Protein AF-A0A812PRX1-F1 (afdb_monomer_lite)

Radius of gyration: 25.67 Å; chains: 1; bounding box: 88×49×65 Å

Structure (mmCIF, N/CA/C/O backbone):
data_AF-A0A812PRX1-F1
#
_entry.id   AF-A0A812PRX1-F1
#
loop_
_atom_site.group_PDB
_atom_site.id
_atom_site.type_symbol
_atom_site.label_atom_id
_atom_site.label_alt_id
_atom_site.label_comp_id
_atom_site.label_asym_id
_atom_site.label_entity_id
_atom_site.label_seq_id
_atom_site.pdbx_PDB_ins_code
_atom_site.Cartn_x
_atom_site.Cartn_y
_atom_site.Cartn_z
_atom_site.occupancy
_atom_site.B_iso_or_equiv
_atom_site.auth_seq_id
_atom_site.auth_comp_id
_atom_site.auth_asym_id
_atom_site.auth_atom_id
_atom_site.pdbx_PDB_model_num
ATOM 1 N N . MET A 1 1 ? -64.987 -20.338 40.067 1.00 48.09 1 MET A N 1
ATOM 2 C CA . MET A 1 1 ? -63.918 -19.986 41.033 1.00 48.09 1 MET A CA 1
ATOM 3 C C . MET A 1 1 ? -62.868 -19.180 40.265 1.00 48.09 1 MET A C 1
ATOM 5 O O . MET A 1 1 ? -62.146 -19.770 39.489 1.00 48.09 1 MET A O 1
ATOM 9 N N . GLY A 1 2 ? -62.799 -17.851 40.256 1.00 55.81 2 GLY A N 1
ATOM 10 C CA . GLY A 1 2 ? -63.212 -16.866 41.248 1.00 55.81 2 GLY A CA 1
ATOM 11 C C . GLY A 1 2 ? -62.003 -16.377 42.050 1.00 55.81 2 GLY A C 1
ATOM 12 O O . GLY A 1 2 ? -61.935 -16.683 43.232 1.00 55.81 2 GLY A O 1
ATOM 13 N N . ARG A 1 3 ? -61.055 -15.658 41.425 1.00 49.69 3 ARG A N 1
ATOM 14 C CA . ARG A 1 3 ? -60.103 -14.783 42.134 1.00 49.69 3 ARG A CA 1
ATOM 15 C C . ARG A 1 3 ? -59.875 -13.501 41.338 1.00 49.69 3 ARG A C 1
ATOM 17 O O . ARG A 1 3 ? -59.248 -13.496 40.286 1.00 49.69 3 ARG A O 1
ATOM 24 N N . SER A 1 4 ? -60.480 -12.450 41.869 1.00 57.03 4 SER A N 1
ATOM 25 C CA . SER A 1 4 ? -60.364 -11.051 41.493 1.00 57.03 4 SER A CA 1
ATOM 26 C C . SER A 1 4 ? -59.517 -10.403 42.577 1.00 57.03 4 SER A C 1
ATOM 28 O O . SER A 1 4 ? -59.943 -10.422 43.727 1.00 57.03 4 SER A O 1
ATOM 30 N N . ASP A 1 5 ? -58.370 -9.822 42.227 1.00 54.09 5 ASP A N 1
ATOM 31 C CA . ASP A 1 5 ? -57.606 -8.974 43.141 1.00 54.09 5 ASP A CA 1
ATOM 32 C C . ASP A 1 5 ? -57.096 -7.711 42.444 1.00 54.09 5 ASP A C 1
ATOM 34 O O . ASP A 1 5 ? -56.816 -7.672 41.247 1.00 54.09 5 ASP A O 1
ATOM 38 N N . LYS A 1 6 ? -57.122 -6.647 43.241 1.00 58.84 6 LYS A N 1
ATOM 39 C CA . LYS A 1 6 ? -57.363 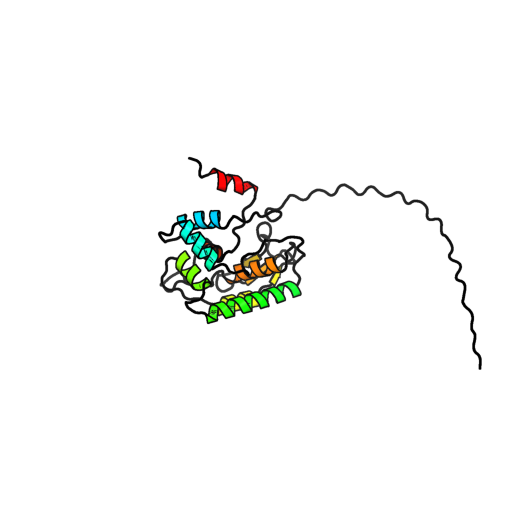-5.247 42.884 1.00 58.84 6 LYS A CA 1
ATOM 40 C C . LYS A 1 6 ? -56.135 -4.516 42.314 1.00 58.84 6 LYS A C 1
ATOM 42 O O . LYS A 1 6 ? -55.006 -4.833 42.679 1.00 58.84 6 LYS A O 1
ATOM 47 N N . PRO A 1 7 ? -56.343 -3.438 41.532 1.00 57.50 7 PRO A N 1
ATOM 48 C CA . PRO A 1 7 ? -55.268 -2.556 41.099 1.00 57.50 7 PRO A CA 1
ATOM 49 C C . PRO A 1 7 ? -54.890 -1.544 42.194 1.00 57.50 7 PRO A C 1
ATOM 51 O O . PRO A 1 7 ? -55.708 -0.744 42.656 1.00 57.50 7 PRO A O 1
ATOM 54 N N . THR A 1 8 ? -53.617 -1.550 42.584 1.00 62.06 8 THR A N 1
ATOM 55 C CA . THR A 1 8 ? -53.025 -0.621 43.554 1.00 62.06 8 THR A CA 1
ATOM 56 C C . THR A 1 8 ? -52.733 0.727 42.884 1.00 62.06 8 THR A C 1
ATOM 58 O O . THR A 1 8 ? -51.809 0.853 42.081 1.00 62.06 8 THR A O 1
ATOM 61 N N . LYS A 1 9 ? -53.512 1.765 43.218 1.00 56.56 9 LYS A N 1
ATOM 62 C CA . LYS A 1 9 ? -53.241 3.158 42.823 1.00 56.56 9 LYS A CA 1
ATOM 63 C C . LYS A 1 9 ? -51.985 3.669 43.542 1.00 56.56 9 LYS A C 1
ATOM 65 O O . LYS A 1 9 ? -52.026 3.950 44.736 1.00 56.56 9 LYS A O 1
ATOM 70 N N . ARG A 1 10 ? -50.880 3.824 42.807 1.00 57.56 10 ARG A N 1
ATOM 71 C CA . ARG A 1 10 ? -49.700 4.586 43.247 1.00 57.56 10 ARG A CA 1
ATOM 72 C C . ARG A 1 10 ? -49.935 6.077 43.003 1.00 57.56 10 ARG A C 1
ATOM 74 O O . ARG A 1 10 ? -50.028 6.521 41.863 1.00 57.56 10 ARG A O 1
ATOM 81 N N . THR A 1 11 ? -50.023 6.840 44.083 1.00 53.62 11 THR A N 1
ATOM 82 C CA . THR A 1 11 ? -49.993 8.304 44.099 1.00 53.62 11 THR A CA 1
ATOM 83 C C . THR A 1 11 ? -48.591 8.794 43.738 1.00 53.62 11 THR A C 1
ATOM 85 O O . THR A 1 11 ? -47.616 8.519 44.434 1.00 53.62 11 THR A O 1
ATOM 88 N N . VAL A 1 12 ? -48.483 9.512 42.619 1.00 54.34 12 VAL A N 1
ATOM 89 C CA . VAL A 1 12 ? -47.241 10.140 42.156 1.00 54.34 12 VAL A CA 1
ATOM 90 C C . VAL A 1 12 ? -47.143 11.516 42.815 1.00 54.34 12 VAL A C 1
ATOM 92 O O . VAL A 1 12 ? -47.874 12.438 42.460 1.00 54.34 12 VAL A O 1
ATOM 95 N N . GLY A 1 13 ? -46.279 11.644 43.822 1.00 48.41 13 GLY A N 1
ATOM 96 C CA . GLY A 1 13 ? -45.970 12.920 44.463 1.00 48.41 13 GLY A CA 1
ATOM 97 C C . GLY A 1 13 ? -45.154 13.813 43.528 1.00 48.41 13 GLY A C 1
ATOM 98 O O . GLY A 1 13 ? -44.016 13.492 43.189 1.00 48.41 13 GLY A O 1
ATOM 99 N N . ALA A 1 14 ? -45.731 14.939 43.110 1.00 52.81 14 ALA A N 1
ATOM 100 C CA . ALA A 1 14 ? -45.053 15.963 42.325 1.00 52.81 14 ALA A CA 1
ATOM 101 C C . ALA A 1 14 ? -44.089 16.769 43.214 1.00 52.81 14 ALA A C 1
ATOM 103 O O . ALA A 1 14 ? -44.467 17.759 43.842 1.00 52.81 14 ALA A O 1
ATOM 104 N N . ALA A 1 15 ? -42.826 16.347 43.272 1.00 53.31 15 ALA A N 1
ATOM 105 C CA . ALA A 1 15 ? -41.758 17.129 43.883 1.00 53.31 15 ALA A CA 1
ATOM 106 C C . ALA A 1 15 ? -41.398 18.318 42.972 1.00 53.31 15 ALA A C 1
ATOM 108 O O . ALA A 1 15 ? -40.772 18.154 41.924 1.00 53.31 15 ALA A O 1
ATOM 109 N N . LYS A 1 16 ? -41.792 19.534 43.374 1.00 51.12 16 LYS A N 1
ATOM 110 C CA . LYS A 1 16 ? -41.347 20.800 42.767 1.00 51.12 16 LYS A CA 1
ATOM 111 C C . LYS A 1 16 ? -39.848 20.998 43.033 1.00 51.12 16 LYS A C 1
ATOM 113 O O . LYS A 1 16 ? -39.452 21.582 44.040 1.00 51.12 16 LYS A O 1
ATOM 118 N N . GLY A 1 17 ? -39.012 20.481 42.134 1.00 53.41 17 GLY A N 1
ATOM 119 C CA . GLY A 1 17 ? -37.568 20.706 42.133 1.00 53.41 17 GLY A CA 1
ATOM 120 C C . GLY A 1 17 ? -37.234 22.167 41.826 1.00 53.41 17 GLY A C 1
ATOM 121 O O . GLY A 1 17 ? -37.697 22.725 40.833 1.00 53.41 17 GLY A O 1
ATOM 122 N N . LYS A 1 18 ?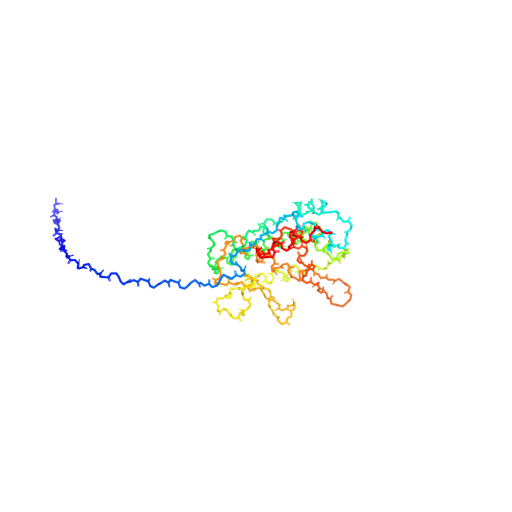 -36.432 22.795 42.693 1.00 61.75 18 LYS A N 1
ATOM 123 C CA . LYS A 1 18 ? -35.916 24.159 42.510 1.00 61.75 18 LYS A CA 1
ATOM 124 C C . LYS A 1 18 ? -35.114 24.256 41.196 1.00 61.75 18 LYS A C 1
ATOM 126 O O . LYS A 1 18 ? -34.343 23.339 40.909 1.00 61.75 18 LYS A O 1
ATOM 131 N N . PRO A 1 19 ? -35.224 25.355 40.424 1.00 60.28 19 PRO A N 1
ATOM 132 C CA . PRO A 1 19 ? -34.429 25.558 39.217 1.00 60.28 19 PRO A CA 1
ATOM 133 C C . PRO A 1 19 ? -32.948 25.681 39.594 1.00 60.28 19 PRO A C 1
ATOM 135 O O . PRO A 1 19 ? -32.495 26.694 40.128 1.00 60.28 19 PRO A O 1
ATOM 138 N N . GLY A 1 20 ? -32.190 24.610 39.360 1.00 64.06 20 GLY A N 1
ATOM 139 C CA . GLY A 1 20 ? -30.748 24.597 39.559 1.00 64.06 20 GLY A CA 1
ATOM 140 C C . GLY A 1 20 ? -30.083 25.599 38.619 1.00 64.06 20 GLY A C 1
ATOM 141 O O . GLY A 1 20 ? -30.216 25.488 37.399 1.00 64.06 20 GLY A O 1
ATOM 142 N N . LYS A 1 21 ? -29.360 26.572 39.187 1.00 65.62 21 LYS A N 1
ATOM 143 C CA . LYS A 1 21 ? -28.475 27.484 38.450 1.00 65.62 21 LYS A CA 1
ATOM 144 C C . LYS A 1 21 ? -27.520 26.646 37.592 1.00 65.62 21 LYS A C 1
ATOM 146 O O . LYS A 1 21 ? -26.608 26.010 38.123 1.00 65.62 21 LYS A O 1
ATOM 151 N N . ARG A 1 22 ? -27.743 26.616 36.273 1.00 67.44 22 ARG A N 1
ATOM 152 C CA . ARG A 1 22 ? -26.829 25.986 35.313 1.00 67.44 22 ARG A CA 1
ATOM 153 C C . ARG A 1 22 ? -25.495 26.726 35.399 1.00 67.44 22 ARG A C 1
ATOM 155 O O . ARG A 1 22 ? -25.408 27.883 35.001 1.00 67.44 22 ARG A O 1
ATOM 162 N N . LYS A 1 23 ? -24.475 26.079 35.972 1.00 69.50 23 LYS A N 1
ATOM 163 C CA . LYS A 1 23 ? -23.097 26.581 35.932 1.00 69.50 23 LYS A CA 1
ATOM 164 C C . LYS A 1 23 ? -22.694 26.721 34.464 1.00 69.50 23 LYS A C 1
ATOM 166 O O . LYS A 1 23 ? -22.876 25.777 33.696 1.00 69.50 23 LYS A O 1
ATOM 171 N N . ALA A 1 24 ? -22.193 27.896 34.092 1.00 72.88 24 ALA A N 1
ATOM 172 C CA . ALA A 1 24 ? -21.664 28.152 32.761 1.00 72.88 24 ALA A CA 1
ATOM 173 C C . ALA A 1 24 ? -20.588 27.104 32.444 1.00 72.88 24 ALA A C 1
ATOM 175 O O . ALA A 1 24 ? -19.631 26.943 33.204 1.00 72.88 24 ALA A O 1
ATOM 176 N N . VAL A 1 25 ? -20.786 26.348 31.362 1.00 75.75 25 VAL A N 1
ATOM 177 C CA . VAL A 1 25 ? -19.774 25.415 30.865 1.00 75.75 25 VAL A CA 1
ATOM 178 C C . VAL A 1 25 ? -18.635 26.279 30.323 1.00 75.75 25 VAL A C 1
ATOM 180 O O . VAL A 1 25 ? -18.894 27.097 29.438 1.00 75.75 25 VAL A O 1
ATOM 183 N N . PRO A 1 26 ? -17.407 26.161 30.855 1.00 69.31 26 PRO A N 1
ATOM 184 C CA . PRO A 1 26 ? -16.287 26.937 30.350 1.00 69.31 26 PRO A CA 1
ATOM 185 C C . PRO A 1 26 ? -16.078 26.635 28.858 1.00 69.31 26 PRO A C 1
ATOM 187 O O . PRO A 1 26 ? -16.281 25.488 28.437 1.00 69.31 26 PRO A O 1
ATOM 190 N N . PRO A 1 27 ? -15.688 27.638 28.051 1.00 71.12 27 PRO A N 1
ATOM 191 C CA . PRO A 1 27 ? -15.424 27.439 26.633 1.00 71.12 27 PRO A CA 1
ATOM 192 C C . PRO A 1 27 ? -14.381 26.330 26.466 1.00 71.12 27 PRO A C 1
ATOM 194 O O . PRO A 1 27 ? -13.320 26.351 27.097 1.00 71.12 27 PRO A O 1
ATOM 197 N N . LYS A 1 28 ? -14.705 25.318 25.652 1.00 69.75 28 LYS A N 1
ATOM 198 C CA . LYS A 1 28 ? -13.750 24.265 25.292 1.00 69.75 28 LYS A CA 1
ATOM 199 C C . LYS A 1 28 ? -12.570 24.940 24.600 1.00 69.75 28 LYS A C 1
ATOM 201 O O . LYS A 1 28 ? -12.755 25.510 23.533 1.00 69.75 28 LYS A O 1
ATOM 206 N N . LYS A 1 29 ? -11.376 24.858 25.196 1.00 70.94 29 LYS A N 1
ATOM 207 C CA . LYS A 1 29 ? -10.131 25.204 24.502 1.00 70.94 29 LYS A CA 1
ATOM 208 C C . LYS A 1 29 ? -10.075 24.395 23.207 1.00 70.94 29 LYS A C 1
ATOM 210 O O . LYS A 1 29 ? -10.114 23.163 23.261 1.00 70.94 29 LYS A O 1
ATOM 215 N N . GLU A 1 30 ? -10.040 25.084 22.073 1.00 69.75 30 GLU A N 1
ATOM 216 C CA . GLU A 1 30 ? -9.835 24.449 20.777 1.00 69.75 30 GLU A CA 1
ATOM 217 C C . GLU A 1 30 ? -8.452 23.799 20.779 1.00 69.75 30 GLU A C 1
ATOM 219 O O . GLU A 1 30 ? -7.449 24.409 21.152 1.00 69.75 30 GLU A O 1
ATOM 224 N N . ARG A 1 31 ? -8.418 22.506 20.456 1.00 72.88 31 ARG A N 1
ATOM 225 C CA . ARG A 1 31 ? -7.164 21.780 20.292 1.00 72.88 31 ARG A CA 1
ATOM 226 C C . ARG A 1 31 ? -6.530 22.249 18.975 1.00 72.88 31 ARG A C 1
ATOM 228 O O . ARG A 1 31 ? -7.280 22.410 18.013 1.00 72.88 31 ARG A O 1
ATOM 235 N N . PRO A 1 32 ? -5.199 22.424 18.904 1.00 70.62 32 PRO A N 1
ATOM 236 C CA . PRO A 1 32 ? -4.518 22.636 17.631 1.00 70.62 32 PRO A CA 1
ATOM 237 C C . PRO A 1 32 ? -4.933 21.555 16.626 1.00 70.62 32 PRO A C 1
ATOM 239 O O . PRO A 1 32 ? -4.990 20.379 17.003 1.00 70.62 32 PRO A O 1
ATOM 242 N N . LYS A 1 33 ? -5.258 21.958 15.392 1.00 67.06 33 LYS A N 1
ATOM 243 C CA . LYS A 1 33 ? -5.551 21.022 14.301 1.00 67.06 33 LYS A CA 1
ATOM 244 C C . LYS A 1 33 ? -4.300 20.184 14.042 1.00 67.06 33 LYS A C 1
ATOM 246 O O . LYS A 1 33 ? -3.218 20.737 13.865 1.00 67.06 33 LYS A O 1
ATOM 251 N N . GLU A 1 34 ? -4.433 18.865 14.080 1.00 68.94 34 GLU A N 1
ATOM 252 C CA . GLU A 1 34 ? -3.361 17.954 13.685 1.00 68.94 34 GLU A CA 1
ATOM 253 C C . GLU A 1 34 ? -3.331 17.814 12.163 1.00 68.94 34 GLU A C 1
ATOM 255 O O . GLU A 1 34 ? -4.360 17.896 11.496 1.00 68.94 34 GLU A O 1
ATOM 260 N N . ALA A 1 35 ? -2.154 17.506 11.623 1.00 62.75 35 ALA A N 1
ATOM 261 C CA . ALA A 1 35 ? -1.935 17.281 10.198 1.00 62.75 35 ALA A CA 1
ATOM 262 C C . ALA A 1 35 ? -2.903 16.218 9.613 1.00 62.75 35 ALA A C 1
ATOM 264 O O . ALA A 1 35 ? -3.358 16.306 8.475 1.00 62.75 35 ALA A O 1
ATOM 265 N N . THR A 1 36 ? -3.300 15.236 10.427 1.00 67.12 36 THR A N 1
ATOM 266 C CA . THR A 1 36 ? -4.247 14.175 10.050 1.00 67.12 36 THR A CA 1
ATOM 267 C C . THR A 1 36 ? -5.729 14.556 10.125 1.00 67.12 36 THR A C 1
ATOM 269 O O . THR A 1 36 ? -6.575 13.693 9.875 1.00 67.12 36 THR A O 1
ATOM 272 N N . ASP A 1 37 ? -6.071 15.777 10.543 1.00 68.25 37 ASP A N 1
ATOM 273 C CA . ASP A 1 37 ? -7.470 16.166 10.749 1.00 68.25 37 ASP A CA 1
ATOM 274 C C . ASP A 1 37 ? -8.205 16.440 9.427 1.00 68.25 37 ASP A C 1
ATOM 276 O O . ASP A 1 37 ? -9.414 16.203 9.368 1.00 68.25 37 ASP A O 1
ATOM 280 N N . ASP A 1 38 ? -7.490 16.847 8.367 1.00 71.69 38 ASP A N 1
ATOM 281 C CA . ASP A 1 38 ? -8.068 17.046 7.027 1.00 71.69 38 ASP A CA 1
ATOM 282 C C . ASP A 1 38 ? -7.099 16.687 5.878 1.00 71.69 38 ASP A C 1
ATOM 284 O O . ASP A 1 38 ? -6.612 17.553 5.149 1.00 71.69 38 ASP A O 1
ATOM 288 N N . PRO A 1 39 ? -6.738 15.400 5.722 1.00 78.56 39 PRO A N 1
ATOM 289 C CA . PRO A 1 39 ? -5.904 14.973 4.607 1.00 78.56 39 PRO A CA 1
ATOM 290 C C . PRO A 1 39 ? -6.684 15.075 3.288 1.00 78.56 39 PRO A C 1
ATOM 292 O O . PRO A 1 39 ? -7.793 14.540 3.156 1.00 78.56 39 PRO A O 1
ATOM 295 N N . VAL A 1 40 ? -6.072 15.704 2.285 1.00 80.94 40 VAL A N 1
ATOM 296 C CA . VAL A 1 40 ? -6.626 15.801 0.932 1.00 80.94 40 VAL A CA 1
ATOM 297 C C . VAL A 1 40 ? -5.968 14.738 0.063 1.00 80.94 40 VAL A C 1
ATOM 299 O O . VAL A 1 40 ? -4.749 14.697 -0.081 1.00 80.94 40 VAL A O 1
A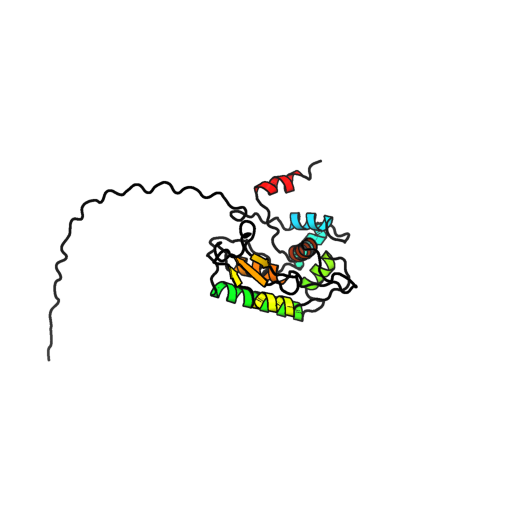TOM 302 N N . ALA A 1 41 ? -6.780 13.850 -0.509 1.00 84.50 41 ALA A N 1
ATOM 303 C CA . ALA A 1 41 ? -6.291 12.884 -1.483 1.00 84.50 41 ALA A CA 1
ATOM 304 C C . ALA A 1 41 ? -6.061 13.585 -2.826 1.00 84.50 41 ALA A C 1
ATOM 306 O O . ALA A 1 41 ? -6.965 14.255 -3.338 1.00 84.50 41 ALA A O 1
ATOM 307 N N . LEU A 1 42 ? -4.876 13.403 -3.406 1.00 87.94 42 LEU A N 1
ATOM 308 C CA . LEU A 1 42 ? -4.593 13.870 -4.759 1.00 87.94 42 LEU A CA 1
ATOM 309 C C . LEU A 1 42 ? -5.491 13.162 -5.782 1.00 87.94 42 LEU A C 1
ATOM 311 O O . LEU A 1 42 ? -5.925 12.023 -5.591 1.00 87.94 42 LEU A O 1
ATOM 315 N N . SER A 1 43 ? -5.775 13.848 -6.890 1.00 92.62 43 SER A N 1
ATOM 316 C CA . SER A 1 43 ? -6.495 13.235 -8.004 1.00 92.62 43 SER A CA 1
ATOM 317 C C . SER A 1 43 ? -5.618 12.184 -8.693 1.00 92.62 43 SER A C 1
ATOM 319 O O . SER A 1 43 ? -4.407 12.371 -8.806 1.00 92.62 43 SER A O 1
ATOM 321 N N . ASP A 1 44 ? -6.232 11.125 -9.233 1.00 94.44 44 ASP A N 1
ATOM 322 C CA . ASP A 1 44 ? -5.510 10.090 -9.992 1.00 94.44 44 ASP A CA 1
ATOM 323 C C . ASP A 1 44 ? -4.701 10.691 -11.165 1.00 94.44 44 ASP A C 1
ATOM 325 O O . ASP A 1 44 ? -3.675 10.142 -11.547 1.00 94.44 44 ASP A O 1
ATOM 329 N N . ARG A 1 45 ? -5.133 11.836 -11.724 1.00 95.81 45 ARG A N 1
ATOM 330 C CA . ARG A 1 45 ? -4.400 12.550 -12.783 1.00 95.81 45 ARG A CA 1
ATOM 331 C C . ARG A 1 45 ? -3.123 13.208 -12.267 1.00 95.81 45 ARG A C 1
ATOM 333 O O . ARG A 1 45 ? -2.079 13.021 -12.873 1.00 95.81 45 ARG A O 1
ATOM 340 N N . HIS A 1 46 ? -3.194 13.918 -11.140 1.00 94.50 46 HIS A N 1
ATOM 341 C CA . HIS A 1 46 ? -2.004 14.526 -10.533 1.00 94.50 46 HIS A CA 1
ATOM 342 C C . HIS A 1 46 ? -0.996 13.459 -10.096 1.00 94.50 46 HIS A C 1
ATOM 344 O O . HIS A 1 46 ? 0.203 13.627 -10.290 1.00 94.50 46 HIS A O 1
ATOM 350 N N . VAL A 1 47 ? -1.484 12.337 -9.556 1.00 95.25 47 VAL A N 1
ATOM 351 C CA . VAL A 1 47 ? -0.626 11.194 -9.219 1.00 95.25 47 VAL A CA 1
ATOM 352 C C . VAL A 1 47 ? 0.019 10.618 -10.482 1.00 95.25 47 VAL A C 1
ATOM 354 O O . VAL A 1 47 ? 1.218 10.369 -10.482 1.00 95.25 47 VAL A O 1
ATOM 357 N N . ALA A 1 48 ? -0.733 10.458 -11.575 1.00 96.69 48 ALA A N 1
ATOM 358 C CA . ALA A 1 48 ? -0.187 9.957 -12.833 1.00 96.69 48 ALA A CA 1
ATOM 359 C C . ALA A 1 48 ? 0.882 10.879 -13.447 1.00 96.69 48 ALA A C 1
ATOM 361 O O . ALA A 1 48 ? 1.859 10.379 -13.996 1.00 96.69 48 ALA A O 1
ATOM 362 N N . GLU A 1 49 ? 0.722 12.201 -13.339 1.00 95.88 49 GLU A N 1
ATOM 363 C CA . GLU A 1 49 ? 1.745 13.171 -13.751 1.00 95.88 49 GLU A CA 1
ATOM 364 C C . GLU A 1 49 ? 3.032 13.016 -12.938 1.00 95.88 49 GLU A C 1
ATOM 366 O O . GLU A 1 49 ? 4.096 12.839 -13.520 1.00 95.88 49 GLU A O 1
ATOM 371 N N . ALA A 1 50 ? 2.931 13.005 -11.606 1.00 94.88 50 ALA A N 1
ATOM 372 C CA . ALA A 1 50 ? 4.096 12.848 -10.734 1.00 94.88 50 ALA A CA 1
ATOM 373 C C . ALA A 1 50 ? 4.811 11.500 -10.953 1.00 94.88 50 ALA A C 1
ATOM 375 O O . ALA A 1 50 ? 6.040 11.423 -10.947 1.00 94.88 50 ALA A O 1
ATOM 376 N N . LEU A 1 51 ? 4.046 10.4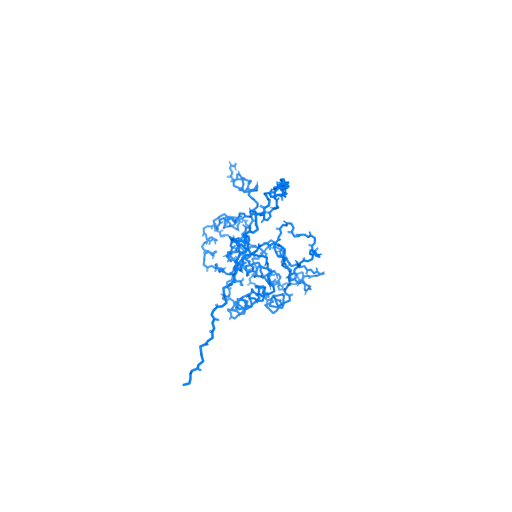30 -11.190 1.00 96.44 51 LEU A N 1
ATOM 377 C CA . LEU A 1 51 ? 4.595 9.111 -11.499 1.00 96.44 51 LEU A CA 1
ATOM 378 C C . LEU A 1 51 ? 5.302 9.080 -12.857 1.00 96.44 51 LEU A C 1
ATOM 380 O O . LEU A 1 51 ? 6.344 8.446 -12.961 1.00 96.44 51 LEU A O 1
ATOM 384 N N . ALA A 1 52 ? 4.786 9.759 -13.884 1.00 97.06 52 ALA A N 1
ATOM 385 C CA . ALA A 1 52 ? 5.450 9.821 -15.188 1.00 97.06 52 ALA A CA 1
ATOM 386 C C . ALA A 1 52 ? 6.830 10.501 -15.117 1.00 97.06 52 ALA A C 1
ATOM 388 O O . ALA A 1 52 ? 7.717 10.158 -15.889 1.00 97.06 52 ALA A O 1
ATOM 389 N N . GLU A 1 53 ? 7.023 11.429 -14.176 1.00 95.94 53 GLU A N 1
ATOM 390 C CA . GLU A 1 53 ? 8.313 12.089 -13.930 1.00 95.94 53 GLU A CA 1
ATOM 391 C C . GLU A 1 53 ? 9.284 11.217 -13.107 1.00 95.94 53 GLU A C 1
ATOM 393 O O . GLU A 1 53 ? 10.498 11.372 -13.221 1.00 95.94 53 GLU A O 1
ATOM 398 N N . SER A 1 54 ? 8.762 10.305 -12.277 1.00 96.19 54 SER A N 1
ATOM 399 C CA . SER A 1 54 ? 9.549 9.568 -11.271 1.00 96.19 54 SER A CA 1
ATOM 400 C C . SER A 1 54 ? 9.841 8.109 -11.637 1.00 96.19 54 SER A C 1
ATOM 402 O O . SER A 1 54 ? 10.810 7.525 -11.147 1.00 96.19 54 SER A O 1
ATOM 404 N N . LEU A 1 55 ? 8.990 7.487 -12.457 1.00 96.12 55 LEU A N 1
ATOM 405 C CA . LEU A 1 55 ? 9.126 6.083 -12.833 1.00 96.12 55 LEU A CA 1
ATOM 406 C C . LEU A 1 55 ? 10.288 5.881 -13.819 1.00 96.12 55 LEU A C 1
ATOM 408 O O . LEU A 1 55 ? 10.489 6.699 -14.714 1.00 96.12 55 LEU A O 1
ATOM 412 N N . PRO A 1 56 ? 11.011 4.750 -13.739 1.00 96.00 56 PRO A N 1
ATOM 413 C CA . PRO A 1 56 ? 12.107 4.434 -14.653 1.00 96.00 56 PRO A CA 1
ATOM 414 C C . PRO A 1 56 ? 11.594 3.906 -16.011 1.00 96.00 56 PRO A C 1
ATOM 416 O O . PRO A 1 56 ? 12.041 2.862 -16.488 1.00 96.00 56 PRO A O 1
ATOM 419 N N . CYS A 1 57 ? 10.612 4.576 -16.622 1.00 94.25 57 CYS A N 1
ATOM 420 C CA . CYS A 1 57 ? 10.032 4.200 -17.912 1.00 94.25 57 CYS A CA 1
ATOM 421 C C . CYS A 1 57 ? 9.492 5.407 -18.690 1.00 94.25 57 CYS A C 1
ATOM 423 O O . CYS A 1 57 ? 8.955 6.339 -18.100 1.00 94.25 57 CYS A O 1
ATOM 425 N N . ASP A 1 58 ? 9.513 5.325 -20.021 1.00 96.56 58 ASP A N 1
ATOM 426 C CA . ASP A 1 58 ? 9.063 6.399 -20.921 1.00 96.56 58 ASP A CA 1
ATOM 427 C C . ASP A 1 58 ? 7.536 6.397 -21.144 1.00 96.56 58 ASP A C 1
ATOM 429 O O . ASP A 1 58 ? 7.042 6.443 -22.275 1.00 96.56 58 ASP A O 1
ATOM 433 N N . LEU A 1 59 ? 6.755 6.284 -20.067 1.00 97.50 59 LEU A N 1
ATOM 434 C CA . LEU A 1 59 ? 5.294 6.339 -20.134 1.00 97.50 59 LEU A CA 1
ATOM 435 C C . LEU A 1 59 ? 4.796 7.765 -19.910 1.00 97.50 59 LEU A C 1
ATOM 437 O O . LEU A 1 59 ? 5.139 8.429 -18.939 1.00 97.50 59 LEU A O 1
ATOM 441 N N . THR A 1 60 ? 3.902 8.216 -20.783 1.00 98.19 60 THR A N 1
ATOM 442 C CA . THR A 1 60 ? 3.220 9.505 -20.622 1.00 98.19 60 THR A CA 1
ATOM 443 C C . THR A 1 60 ? 2.264 9.485 -19.420 1.00 98.19 60 THR A C 1
ATOM 445 O O . THR A 1 60 ? 1.716 8.423 -19.092 1.00 98.19 60 THR A O 1
ATOM 448 N N . PRO A 1 61 ? 1.932 10.648 -18.820 1.00 98.12 61 PRO A N 1
ATOM 449 C CA . PRO A 1 61 ? 0.927 10.731 -17.754 1.00 98.12 61 PRO A CA 1
ATOM 450 C C . PRO A 1 61 ? -0.406 10.062 -18.115 1.00 98.12 61 PRO A C 1
ATOM 452 O O . PRO A 1 61 ? -1.028 9.401 -17.287 1.00 98.12 61 PRO A O 1
ATOM 455 N N . GLN A 1 62 ? -0.836 10.160 -19.378 1.00 98.19 62 GLN A N 1
ATOM 456 C CA . GLN A 1 62 ? -2.065 9.519 -19.846 1.00 98.19 62 GLN A CA 1
ATOM 457 C C . GLN A 1 62 ? -1.958 7.986 -19.861 1.00 98.19 62 GLN A C 1
ATOM 459 O O . GLN A 1 62 ? -2.917 7.301 -19.499 1.00 98.19 62 GLN A O 1
ATOM 464 N N . GLN A 1 63 ? -0.808 7.432 -20.257 1.00 98.31 63 GLN A N 1
ATOM 465 C CA . GLN A 1 63 ? -0.567 5.987 -20.198 1.00 98.31 63 GLN A CA 1
ATOM 466 C C . GLN A 1 63 ? -0.524 5.497 -18.748 1.00 98.31 63 GLN A C 1
ATOM 468 O O . GLN A 1 63 ? -1.173 4.496 -18.440 1.00 98.31 63 GLN A O 1
ATOM 473 N N . ILE A 1 64 ? 0.146 6.225 -17.849 1.00 98.06 64 ILE A N 1
ATOM 474 C CA . ILE A 1 64 ? 0.162 5.912 -16.413 1.00 98.06 64 ILE A CA 1
ATOM 475 C C . ILE A 1 64 ? -1.249 5.958 -15.823 1.00 98.06 64 ILE A C 1
ATOM 477 O O . ILE A 1 64 ? -1.659 5.016 -15.148 1.00 98.06 64 ILE A O 1
ATOM 481 N N . PHE A 1 65 ? -2.039 6.986 -16.135 1.00 97.62 65 PHE A N 1
ATOM 482 C CA . PHE A 1 65 ? -3.431 7.079 -15.694 1.00 97.62 65 PHE A CA 1
ATOM 483 C C . PHE A 1 65 ? -4.262 5.873 -16.159 1.00 97.62 65 PHE A C 1
ATOM 485 O O . PHE A 1 65 ? -5.027 5.295 -15.381 1.00 97.62 65 PHE A O 1
ATOM 492 N N . CYS A 1 66 ? -4.091 5.447 -17.415 1.00 98.06 66 CYS A N 1
ATOM 493 C CA . CYS A 1 66 ? -4.724 4.234 -17.924 1.00 98.06 66 CYS A CA 1
ATOM 494 C C . CYS A 1 66 ? -4.276 3.000 -17.129 1.00 98.06 66 CYS A C 1
ATOM 496 O O . CYS A 1 66 ? -5.133 2.227 -16.701 1.00 98.06 66 CYS A O 1
ATOM 498 N N . VAL A 1 67 ? -2.975 2.823 -16.882 1.00 97.94 67 VAL A N 1
ATOM 499 C CA . VAL A 1 67 ? -2.444 1.717 -16.064 1.00 97.94 67 VAL A CA 1
ATOM 500 C C . VAL A 1 67 ? -3.079 1.720 -14.674 1.00 97.94 67 VAL A C 1
ATOM 502 O O . VAL A 1 67 ? -3.663 0.712 -14.278 1.00 97.94 67 VAL A O 1
ATOM 505 N N . MET A 1 68 ? -3.068 2.861 -13.981 1.00 97.56 68 MET A N 1
ATOM 506 C CA . MET A 1 68 ? -3.674 3.029 -12.657 1.00 97.56 68 MET A CA 1
ATOM 507 C C . MET A 1 68 ? -5.152 2.640 -12.647 1.00 97.56 68 MET A C 1
ATOM 509 O O . MET A 1 68 ? -5.600 1.893 -11.778 1.00 97.56 68 MET A O 1
ATOM 513 N N . SER A 1 69 ? -5.920 3.098 -13.638 1.00 96.94 69 SER A N 1
ATOM 514 C CA . SER A 1 69 ? -7.347 2.780 -13.757 1.00 96.94 69 SER A CA 1
ATOM 515 C C . SER A 1 69 ? -7.588 1.275 -13.911 1.00 96.94 69 SER A C 1
ATOM 517 O O . SER A 1 69 ? -8.442 0.702 -13.229 1.00 96.94 69 SER A O 1
ATOM 519 N N . HIS A 1 70 ? -6.788 0.604 -14.744 1.00 97.88 70 HIS A N 1
ATOM 520 C CA . HIS A 1 70 ? -6.897 -0.838 -14.962 1.00 97.88 70 HIS A CA 1
ATOM 521 C C . HIS A 1 70 ? -6.387 -1.649 -13.769 1.00 97.88 70 HIS A C 1
ATOM 523 O O . HIS A 1 70 ? -6.886 -2.752 -13.512 1.00 97.88 70 HIS A O 1
ATOM 529 N N . TRP A 1 71 ? -5.380 -1.158 -13.048 1.00 98.25 71 TRP A N 1
ATOM 530 C CA . TRP A 1 71 ? -4.728 -1.885 -11.958 1.00 98.25 71 TRP A CA 1
ATOM 531 C C . TRP A 1 71 ? -5.311 -1.604 -10.577 1.00 98.25 71 TRP A C 1
ATOM 533 O O . TRP A 1 71 ? -5.037 -2.371 -9.649 1.00 98.25 71 TRP A O 1
ATOM 543 N N . ALA A 1 72 ? -6.180 -0.598 -10.472 1.00 97.50 72 ALA A N 1
ATOM 544 C CA . ALA A 1 72 ? -6.803 -0.147 -9.239 1.00 97.50 72 ALA A CA 1
ATOM 545 C C . ALA A 1 72 ? -7.301 -1.299 -8.352 1.00 97.50 72 ALA A C 1
ATOM 547 O O . ALA A 1 72 ? -8.061 -2.182 -8.773 1.00 97.50 72 ALA A O 1
ATOM 548 N N . LYS A 1 73 ? -6.904 -1.257 -7.078 1.00 97.50 73 LYS A N 1
ATOM 549 C CA . LYS A 1 73 ? -7.330 -2.191 -6.036 1.00 97.50 73 LYS A CA 1
ATOM 550 C C . LYS A 1 73 ? -8.297 -1.482 -5.087 1.00 97.50 73 LYS A C 1
ATOM 552 O O . LYS A 1 73 ? -7.875 -0.651 -4.287 1.00 97.50 73 LYS A O 1
ATOM 557 N N . PRO A 1 74 ? -9.597 -1.834 -5.088 1.00 97.00 74 PRO A N 1
ATOM 558 C CA . PRO A 1 74 ? -10.585 -1.163 -4.238 1.00 97.00 74 PRO A CA 1
ATOM 559 C C . PRO A 1 74 ? -10.280 -1.196 -2.734 1.00 97.00 74 PRO A C 1
ATOM 561 O O . PRO A 1 74 ? -10.772 -0.340 -2.002 1.00 97.00 74 PRO A O 1
ATOM 564 N N . ILE A 1 75 ? -9.495 -2.180 -2.272 1.00 97.38 75 ILE A N 1
ATOM 565 C CA . ILE A 1 75 ? -9.061 -2.282 -0.874 1.00 97.38 75 ILE A CA 1
ATOM 566 C C . ILE A 1 75 ? -8.090 -1.159 -0.475 1.00 97.38 75 ILE A C 1
ATOM 568 O O . ILE A 1 75 ? -8.167 -0.722 0.667 1.00 97.38 75 ILE A O 1
ATOM 572 N N . LEU A 1 76 ? -7.259 -0.674 -1.409 1.00 95.75 76 LEU A N 1
ATOM 573 C CA . LEU A 1 76 ? -6.322 0.446 -1.229 1.00 95.75 76 LEU A CA 1
ATOM 574 C C . LEU A 1 76 ? -6.986 1.803 -1.505 1.00 95.75 76 LEU A C 1
ATOM 576 O O . LEU A 1 76 ? -6.606 2.820 -0.948 1.00 95.75 76 LEU A O 1
ATOM 580 N N . LYS A 1 77 ? -8.036 1.845 -2.334 1.00 93.50 77 LYS A N 1
ATOM 581 C CA . LYS A 1 77 ? -8.725 3.101 -2.662 1.00 93.50 77 LYS A CA 1
ATOM 582 C C . LYS A 1 77 ? -9.759 3.465 -1.595 1.00 93.50 77 LYS A C 1
ATOM 584 O O . LYS A 1 77 ? -10.959 3.204 -1.755 1.00 93.50 77 LYS A O 1
ATOM 589 N N . ALA A 1 78 ? -9.323 4.050 -0.482 1.00 92.62 78 ALA A N 1
ATOM 590 C CA . ALA A 1 78 ? -10.201 4.499 0.600 1.00 92.62 78 ALA A CA 1
ATOM 591 C C . ALA A 1 78 ? -9.938 5.953 1.001 1.00 92.62 78 ALA A C 1
ATOM 593 O O . ALA A 1 78 ? -8.803 6.391 1.093 1.00 92.62 78 ALA A O 1
ATOM 594 N N . ARG A 1 79 ? -10.997 6.693 1.347 1.00 90.69 79 ARG A N 1
ATOM 595 C CA . ARG A 1 79 ? -10.822 7.968 2.050 1.00 90.69 79 ARG A CA 1
ATOM 596 C C . ARG A 1 79 ? -10.335 7.680 3.470 1.00 90.69 79 ARG A C 1
ATOM 598 O O . ARG A 1 79 ? -11.028 6.983 4.215 1.00 90.69 79 ARG A O 1
ATOM 605 N N . ILE A 1 80 ? -9.196 8.248 3.845 1.00 90.75 80 ILE A N 1
ATOM 606 C CA . ILE A 1 80 ? -8.603 8.159 5.184 1.00 90.75 80 ILE A CA 1
ATOM 607 C C . ILE A 1 80 ? -8.740 9.542 5.841 1.00 90.75 80 ILE A C 1
ATOM 609 O O . ILE A 1 80 ? -8.521 10.532 5.158 1.00 90.75 80 ILE A O 1
ATOM 613 N N . PRO A 1 81 ? -9.183 9.655 7.108 1.00 88.38 81 PRO A N 1
ATOM 614 C CA . PRO A 1 81 ? -9.712 8.583 7.960 1.00 88.38 81 PRO A CA 1
ATOM 615 C C . PRO A 1 81 ? -11.100 8.053 7.537 1.00 88.38 81 PRO A C 1
ATOM 617 O O . PRO A 1 81 ? -11.576 7.029 8.049 1.00 88.38 81 PRO A O 1
ATOM 620 N N . GLY A 1 82 ? -11.752 8.746 6.599 1.00 86.94 82 GLY A N 1
ATOM 621 C CA . GLY A 1 82 ? -13.112 8.486 6.126 1.00 86.94 82 GLY A CA 1
ATOM 622 C C . GLY A 1 82 ? -14.174 9.271 6.904 1.00 86.94 82 GLY A C 1
ATOM 623 O O . GLY A 1 82 ? -13.929 9.773 8.000 1.00 86.94 82 GLY A O 1
ATOM 624 N N . GLN A 1 83 ? -15.376 9.392 6.336 1.00 87.62 83 GLN A N 1
ATOM 625 C CA . GLN A 1 83 ? -16.474 10.132 6.969 1.00 87.62 83 GLN A CA 1
ATOM 626 C C . GLN A 1 83 ? -17.075 9.346 8.141 1.00 87.62 83 GLN A C 1
ATOM 628 O O . GLN A 1 83 ? -17.282 8.138 8.046 1.00 87.62 83 GLN A O 1
ATOM 633 N N . ALA A 1 84 ? -17.373 10.043 9.243 1.00 84.62 84 ALA A N 1
ATOM 634 C CA . ALA A 1 84 ? -18.018 9.474 10.432 1.00 84.62 84 ALA A CA 1
ATOM 635 C C . ALA A 1 84 ? -17.302 8.235 11.024 1.00 84.62 84 ALA A C 1
ATOM 637 O O . ALA A 1 84 ? -17.935 7.281 11.481 1.00 84.62 84 ALA A O 1
ATOM 638 N N . GLY A 1 85 ? -15.964 8.244 11.035 1.00 89.38 85 GLY A N 1
ATOM 639 C CA . GLY A 1 85 ? -15.160 7.170 11.620 1.00 89.38 85 GLY A CA 1
ATOM 640 C C . GLY A 1 85 ? -15.357 6.985 13.132 1.00 89.38 85 GLY A C 1
ATOM 641 O O . GLY A 1 85 ? -15.839 7.864 13.854 1.00 89.38 85 GLY A O 1
ATOM 642 N N . ARG A 1 86 ? -14.903 5.837 13.644 1.00 94.06 86 ARG A N 1
ATOM 643 C CA . ARG A 1 86 ? -14.850 5.524 15.083 1.00 94.06 86 ARG A CA 1
ATOM 644 C C . ARG A 1 86 ? -13.458 5.043 15.469 1.00 94.06 86 ARG A C 1
ATOM 646 O O . ARG A 1 86 ? -12.680 4.652 14.609 1.00 94.06 86 ARG A O 1
ATOM 653 N N . ARG A 1 87 ? -13.126 5.068 16.760 1.00 95.62 87 ARG A N 1
ATOM 654 C CA . ARG A 1 87 ? -11.835 4.533 17.219 1.00 95.62 87 ARG A CA 1
ATOM 655 C C . ARG A 1 87 ? -11.734 3.037 16.881 1.00 95.62 87 ARG A C 1
ATOM 657 O O . ARG A 1 87 ? -12.694 2.314 17.175 1.00 95.62 87 ARG A O 1
ATOM 664 N N . PRO A 1 88 ? -10.619 2.565 16.296 1.00 96.75 88 PRO A N 1
ATOM 665 C CA . PRO A 1 88 ? -10.425 1.156 15.993 1.00 96.75 88 PRO A CA 1
ATOM 666 C C . PRO A 1 88 ? -10.635 0.252 17.213 1.00 96.75 88 PRO A C 1
ATOM 668 O O . PRO A 1 88 ? -10.092 0.453 18.306 1.00 96.75 88 PRO A O 1
ATOM 671 N N . THR A 1 89 ? -11.440 -0.788 17.022 1.00 97.38 89 THR A N 1
ATOM 672 C CA . THR A 1 89 ? -11.627 -1.857 18.006 1.00 97.38 89 THR A CA 1
ATOM 673 C C . THR A 1 89 ? -10.872 -3.105 17.569 1.00 97.38 89 THR A C 1
ATOM 675 O O . THR A 1 89 ? -10.589 -3.270 16.384 1.00 97.38 89 THR A O 1
ATOM 678 N N . LYS A 1 90 ? -10.589 -4.023 18.504 1.00 98.00 90 LYS A N 1
ATOM 679 C CA . LYS A 1 90 ? -9.996 -5.328 18.162 1.00 98.00 90 LYS A CA 1
ATOM 680 C C . LYS A 1 90 ? -10.810 -6.039 17.072 1.00 98.00 90 LYS A C 1
ATOM 682 O O . LYS A 1 90 ? -10.249 -6.500 16.093 1.00 98.00 90 LYS A O 1
ATOM 687 N N . GLY A 1 91 ? -12.142 -6.018 17.178 1.00 98.44 91 GLY A N 1
ATOM 688 C CA . GLY A 1 91 ? -13.021 -6.602 16.161 1.00 98.44 91 GLY A CA 1
ATOM 689 C C . GLY A 1 91 ? -12.950 -5.917 14.789 1.00 98.44 91 GLY A C 1
ATOM 690 O O . GLY A 1 91 ? -13.108 -6.589 13.775 1.00 98.44 91 GLY A O 1
ATOM 691 N N . MET A 1 92 ? -12.702 -4.602 14.724 1.00 98.50 92 MET A N 1
ATOM 692 C CA . MET A 1 92 ? -12.452 -3.921 13.444 1.00 98.50 92 MET A CA 1
ATOM 693 C C . MET A 1 92 ? -11.115 -4.339 12.835 1.00 98.50 92 MET A C 1
ATOM 695 O O . MET A 1 92 ? -11.052 -4.579 11.631 1.00 98.50 92 MET A O 1
ATOM 699 N N . LEU A 1 93 ? -10.071 -4.442 13.664 1.00 98.56 93 LEU A N 1
ATOM 700 C CA . LEU A 1 93 ? -8.749 -4.872 13.222 1.00 98.56 93 LEU A CA 1
ATOM 701 C C . LEU A 1 93 ? -8.781 -6.315 12.710 1.00 98.56 93 LEU A C 1
ATOM 703 O O . LEU A 1 93 ? -8.309 -6.564 11.612 1.00 98.56 93 LEU A O 1
ATOM 707 N N . GLU A 1 94 ? -9.419 -7.242 13.424 1.00 98.69 94 GLU A N 1
ATOM 708 C CA . GLU A 1 94 ? -9.545 -8.634 12.966 1.00 98.69 94 GLU A CA 1
ATOM 709 C C . GLU A 1 94 ? -10.314 -8.748 11.642 1.00 98.69 94 GLU A C 1
ATOM 711 O O . GLU A 1 94 ? -9.917 -9.493 10.747 1.00 98.69 94 GLU A O 1
ATOM 716 N N . LYS A 1 95 ? -11.369 -7.945 11.452 1.00 98.62 95 LYS A N 1
ATOM 717 C CA . LYS A 1 95 ? -12.053 -7.857 10.152 1.00 98.62 95 LYS A CA 1
ATOM 718 C C . LYS A 1 95 ? -11.134 -7.323 9.054 1.00 98.62 95 LYS A C 1
ATOM 720 O O . LYS A 1 95 ? -11.162 -7.855 7.948 1.00 98.62 95 LYS A O 1
ATOM 725 N N . ALA A 1 96 ? -10.332 -6.300 9.345 1.00 98.56 96 ALA A N 1
ATOM 726 C CA . ALA A 1 96 ? -9.368 -5.762 8.391 1.00 98.56 96 ALA A CA 1
ATOM 727 C C . ALA A 1 96 ? -8.314 -6.811 8.022 1.00 98.56 96 ALA A C 1
ATOM 729 O O . ALA A 1 96 ? -8.116 -7.068 6.837 1.00 98.56 96 ALA A O 1
ATOM 730 N N . LYS A 1 97 ? -7.733 -7.500 9.015 1.00 98.69 97 LYS A N 1
ATOM 731 C CA . LYS A 1 97 ? -6.783 -8.602 8.810 1.00 98.69 97 LYS A CA 1
ATOM 732 C C . LYS A 1 97 ? -7.353 -9.659 7.880 1.00 98.69 97 LYS A C 1
ATOM 734 O O . LYS A 1 97 ? -6.703 -10.011 6.908 1.00 98.69 97 LYS A O 1
ATOM 739 N N . GLN A 1 98 ? -8.580 -10.122 8.117 1.00 98.69 98 GLN A N 1
ATOM 740 C CA . GLN A 1 98 ? -9.224 -11.122 7.257 1.00 98.69 98 GLN A CA 1
ATOM 741 C C . GLN A 1 98 ? -9.376 -10.652 5.803 1.00 98.69 98 GLN A C 1
ATOM 743 O O . GLN A 1 98 ? -9.178 -11.442 4.881 1.00 98.69 98 GLN A O 1
ATOM 748 N N . GLN A 1 99 ? -9.730 -9.383 5.581 1.00 98.62 99 GLN A N 1
ATOM 749 C CA . GLN A 1 99 ? -9.857 -8.822 4.231 1.00 98.62 99 GLN A CA 1
ATOM 750 C C . GLN A 1 99 ? -8.497 -8.718 3.534 1.00 98.62 99 GLN A C 1
ATOM 752 O O . GLN A 1 99 ? -8.370 -9.155 2.391 1.00 98.62 99 GLN A O 1
ATOM 757 N N . VAL A 1 100 ? -7.478 -8.215 4.236 1.00 98.62 100 VAL A N 1
ATOM 758 C CA . VAL A 1 100 ? -6.107 -8.103 3.714 1.00 98.62 100 VAL A CA 1
ATOM 759 C C . VAL A 1 100 ? -5.514 -9.485 3.439 1.00 98.62 100 VAL A C 1
ATOM 761 O O . VAL A 1 100 ? -4.965 -9.706 2.368 1.00 98.62 100 VAL A O 1
ATOM 764 N N . PHE A 1 101 ? -5.729 -10.467 4.316 1.00 98.31 101 PHE A N 1
ATOM 765 C CA . PHE A 1 101 ? -5.319 -11.856 4.084 1.00 98.31 101 PHE A CA 1
ATOM 766 C C . PHE A 1 101 ? -5.906 -12.435 2.797 1.00 98.31 101 PHE A C 1
ATOM 768 O O . PHE A 1 101 ? -5.185 -13.029 1.999 1.00 98.31 101 PHE A O 1
ATOM 775 N N . ARG A 1 102 ? -7.213 -12.251 2.571 1.00 98.56 102 ARG A N 1
ATOM 776 C CA . ARG A 1 102 ? -7.878 -12.712 1.342 1.00 98.56 102 ARG A CA 1
ATOM 777 C C . ARG A 1 102 ? -7.345 -12.001 0.103 1.00 98.56 102 ARG A C 1
ATOM 779 O O . ARG A 1 102 ? -7.256 -12.624 -0.952 1.00 98.56 102 ARG A O 1
ATOM 786 N N . PHE A 1 103 ? -7.023 -10.716 0.222 1.00 98.62 103 PHE A N 1
ATOM 787 C CA . PHE A 1 103 ? -6.399 -9.946 -0.848 1.00 98.62 103 PHE A CA 1
ATOM 788 C C . PHE A 1 103 ? -5.002 -10.488 -1.177 1.00 98.62 103 PHE A C 1
ATOM 790 O O . PHE A 1 103 ? -4.779 -10.902 -2.310 1.00 98.62 103 PHE A O 1
ATOM 797 N N . LEU A 1 104 ? -4.110 -10.590 -0.187 1.00 98.69 104 LEU A N 1
ATOM 798 C CA . LEU A 1 104 ? -2.746 -11.096 -0.370 1.00 98.69 104 LEU A CA 1
ATOM 799 C C . LEU A 1 104 ? -2.735 -12.525 -0.922 1.00 98.69 104 LEU A C 1
ATOM 801 O O . LEU A 1 104 ? -1.976 -12.823 -1.835 1.00 98.69 104 LEU A O 1
ATOM 805 N N . ALA A 1 105 ? -3.597 -13.410 -0.411 1.00 98.56 105 ALA A N 1
ATOM 806 C CA . ALA A 1 105 ? -3.705 -14.781 -0.910 1.00 98.56 105 ALA A CA 1
ATOM 807 C C . ALA A 1 105 ? -4.145 -14.832 -2.383 1.00 98.56 105 ALA A C 1
ATOM 809 O O . ALA A 1 105 ? -3.608 -15.618 -3.161 1.00 98.56 105 ALA A O 1
ATOM 810 N N . ARG A 1 106 ? -5.090 -13.969 -2.778 1.00 98.62 106 ARG A N 1
ATOM 811 C CA . ARG A 1 106 ? -5.540 -13.858 -4.169 1.00 98.62 106 ARG A CA 1
ATOM 812 C C . ARG A 1 106 ? -4.424 -13.347 -5.074 1.00 98.62 106 ARG A C 1
ATOM 814 O O . ARG A 1 106 ? -4.168 -13.965 -6.099 1.00 98.62 106 ARG A O 1
ATOM 821 N N . GLU A 1 107 ? -3.742 -12.270 -4.694 1.00 98.69 107 GLU A N 1
ATOM 822 C CA . GLU A 1 107 ? -2.634 -11.736 -5.495 1.00 98.69 107 GLU A CA 1
ATOM 823 C C . GLU A 1 107 ? -1.469 -12.731 -5.581 1.00 98.69 107 GLU A C 1
ATOM 825 O O . GLU A 1 107 ? -0.917 -12.904 -6.662 1.00 98.69 107 GLU A O 1
ATOM 830 N N . LYS A 1 108 ? -1.164 -13.467 -4.502 1.00 98.56 108 LYS A N 1
ATOM 831 C CA . LYS A 1 108 ? -0.186 -14.569 -4.521 1.00 98.56 108 LYS A CA 1
ATOM 832 C C . LYS A 1 108 ? -0.570 -15.646 -5.539 1.00 98.56 108 LYS A C 1
ATOM 834 O O . LYS A 1 108 ? 0.283 -16.085 -6.300 1.00 98.56 108 LYS A O 1
ATOM 839 N N . SER A 1 109 ? -1.843 -16.058 -5.580 1.00 98.50 109 SER A N 1
ATOM 840 C CA . SER A 1 109 ? -2.307 -17.104 -6.508 1.00 98.50 109 SER A CA 1
ATOM 841 C C . SER A 1 109 ? -2.264 -16.707 -7.985 1.00 98.50 109 SER A C 1
ATOM 843 O O . SER A 1 109 ? -2.262 -17.586 -8.838 1.00 98.50 109 SER A O 1
ATOM 845 N N . LEU A 1 110 ? -2.220 -15.406 -8.288 1.00 98.31 110 LEU A N 1
ATOM 846 C CA . LEU A 1 110 ? -2.098 -14.910 -9.659 1.00 98.31 110 LEU A CA 1
ATOM 847 C C . LEU A 1 110 ? -0.655 -14.967 -10.181 1.00 98.31 110 LEU A C 1
ATOM 849 O O . LEU A 1 110 ? -0.453 -14.837 -11.383 1.00 98.31 110 LEU A O 1
ATOM 853 N N . GLY A 1 111 ? 0.348 -15.142 -9.312 1.00 97.88 111 GLY A N 1
ATOM 854 C CA . GLY A 1 111 ? 1.753 -15.162 -9.721 1.00 97.88 111 GLY A CA 1
ATOM 855 C C . GLY A 1 111 ? 2.138 -13.896 -10.490 1.00 97.88 111 GLY A C 1
ATOM 856 O O . GLY A 1 111 ? 1.904 -12.783 -10.020 1.00 97.88 111 GLY A O 1
ATOM 857 N N . GLU A 1 112 ? 2.691 -14.066 -11.688 1.00 97.31 112 GLU A N 1
ATOM 858 C CA . GLU A 1 112 ? 3.106 -12.966 -12.570 1.00 97.31 112 GLU A CA 1
ATOM 859 C C . GLU A 1 112 ? 1.929 -12.134 -13.100 1.00 97.31 112 GLU A C 1
ATOM 861 O O . GLU A 1 112 ? 2.102 -10.963 -13.430 1.00 97.31 112 GLU A O 1
ATOM 866 N N . ASP A 1 113 ? 0.708 -12.681 -13.115 1.00 98.25 113 ASP A N 1
ATOM 867 C CA . ASP A 1 113 ? -0.494 -11.941 -13.511 1.00 98.25 113 ASP A CA 1
ATOM 868 C C . ASP A 1 113 ? -1.041 -11.014 -12.425 1.00 98.25 113 ASP A C 1
ATOM 870 O O . ASP A 1 113 ? -1.951 -10.211 -12.669 1.00 98.25 113 ASP A O 1
ATOM 874 N N . SER A 1 114 ? -0.457 -11.072 -11.231 1.00 98.50 114 SER A N 1
ATOM 875 C CA . SER A 1 114 ? -0.759 -10.158 -10.142 1.00 98.50 114 SER A CA 1
ATOM 876 C C . SER A 1 114 ? -0.458 -8.715 -10.541 1.00 98.50 114 SER A C 1
ATOM 878 O O . SER A 1 114 ? 0.664 -8.350 -10.890 1.00 98.50 114 SER A O 1
ATOM 880 N N . LYS A 1 115 ? -1.463 -7.846 -10.420 1.00 98.56 115 LYS A N 1
ATOM 881 C CA . LYS A 1 115 ? -1.285 -6.403 -10.650 1.00 98.56 115 LYS A CA 1
ATOM 882 C C . LYS A 1 115 ? -0.345 -5.792 -9.612 1.00 98.56 115 LYS A C 1
ATOM 884 O O . LYS A 1 115 ? 0.345 -4.838 -9.936 1.00 98.56 115 LYS A O 1
ATOM 889 N N . VAL A 1 116 ? -0.287 -6.353 -8.397 1.00 98.56 116 VAL A N 1
ATOM 890 C CA . VAL A 1 116 ? 0.715 -5.956 -7.396 1.00 98.56 116 VAL A CA 1
ATOM 891 C C . VAL A 1 116 ? 2.118 -6.247 -7.923 1.00 98.56 116 VAL A C 1
ATOM 893 O O . VAL A 1 116 ? 2.961 -5.360 -7.904 1.00 98.56 116 VAL A O 1
ATOM 896 N N . VAL A 1 117 ? 2.356 -7.445 -8.464 1.00 98.62 117 VAL A N 1
ATOM 897 C CA . VAL A 1 117 ? 3.665 -7.810 -9.034 1.00 98.62 117 VAL A CA 1
ATOM 898 C C . VAL A 1 117 ? 4.053 -6.865 -10.168 1.00 98.62 117 VAL A C 1
ATOM 900 O O . VAL A 1 117 ? 5.126 -6.264 -10.117 1.00 98.62 117 VAL A O 1
ATOM 903 N N . LYS A 1 118 ? 3.140 -6.655 -11.124 1.00 98.62 118 LYS A N 1
ATOM 904 C CA . LYS A 1 118 ? 3.353 -5.759 -12.270 1.00 98.62 118 LYS A CA 1
ATOM 905 C C . LYS A 1 118 ? 3.617 -4.310 -11.834 1.00 98.62 118 LYS A C 1
ATOM 907 O O . LYS A 1 118 ? 4.483 -3.657 -12.407 1.00 98.62 118 LYS A O 1
ATOM 912 N N . ALA A 1 119 ? 2.934 -3.821 -10.795 1.00 98.56 119 ALA A N 1
ATOM 913 C CA . ALA A 1 119 ? 3.160 -2.483 -10.244 1.00 98.56 119 ALA A CA 1
ATOM 914 C C . ALA A 1 119 ? 4.553 -2.326 -9.620 1.00 98.56 119 ALA A C 1
ATOM 916 O O . ALA A 1 119 ? 5.228 -1.339 -9.897 1.00 98.56 119 ALA A O 1
ATOM 917 N N . PHE A 1 120 ? 5.016 -3.303 -8.836 1.00 98.62 120 PHE A N 1
ATOM 918 C CA . PHE A 1 120 ? 6.366 -3.270 -8.260 1.00 98.62 120 PHE A CA 1
ATOM 919 C C . PHE A 1 120 ? 7.459 -3.402 -9.330 1.00 98.62 120 PHE A C 1
ATOM 921 O O . PHE A 1 120 ? 8.464 -2.700 -9.263 1.00 98.62 120 PHE A O 1
ATOM 928 N N . GLN A 1 121 ? 7.271 -4.248 -10.344 1.00 98.50 121 GLN A N 1
ATOM 929 C CA . GLN A 1 121 ? 8.206 -4.332 -11.474 1.00 98.50 121 GLN A CA 1
ATOM 930 C C . GLN A 1 121 ? 8.288 -3.002 -12.232 1.00 98.50 121 GLN A C 1
ATOM 932 O O . GLN A 1 121 ? 9.385 -2.516 -12.492 1.00 98.50 121 GLN A O 1
ATOM 937 N N . LEU A 1 122 ? 7.141 -2.371 -12.514 1.00 98.38 122 LEU A N 1
ATOM 938 C CA . LEU A 1 122 ? 7.103 -1.073 -13.188 1.00 98.38 122 LEU A CA 1
ATOM 939 C C . LEU A 1 122 ? 7.775 0.027 -12.352 1.00 98.38 122 LEU A C 1
ATOM 941 O O . LEU A 1 122 ? 8.582 0.783 -12.881 1.00 98.38 122 LEU A O 1
ATOM 945 N N . ALA A 1 123 ? 7.491 0.086 -11.048 1.00 98.25 123 ALA A N 1
ATOM 946 C CA . ALA A 1 123 ? 8.063 1.088 -10.147 1.00 98.25 123 ALA A CA 1
ATOM 947 C C . ALA A 1 123 ? 9.578 0.957 -9.965 1.00 98.25 123 ALA A C 1
ATOM 949 O O . ALA A 1 123 ? 10.281 1.954 -9.833 1.00 98.25 123 ALA A O 1
ATOM 950 N N . THR A 1 124 ? 10.088 -0.273 -9.951 1.00 97.94 124 THR A N 1
ATOM 951 C CA . THR A 1 124 ? 11.515 -0.542 -9.722 1.00 97.94 124 THR A CA 1
ATOM 952 C C . THR A 1 124 ? 12.343 -0.526 -11.005 1.00 97.94 124 THR A C 1
ATOM 954 O O . THR A 1 124 ? 13.563 -0.385 -10.930 1.00 97.94 124 THR A O 1
ATOM 957 N N . GLY A 1 125 ? 11.708 -0.717 -12.166 1.00 97.62 125 GLY A N 1
ATOM 958 C CA . GLY A 1 125 ? 12.390 -0.950 -13.439 1.00 97.62 125 GLY A CA 1
ATOM 959 C C . GLY A 1 125 ? 13.116 -2.300 -13.508 1.00 97.62 125 GLY A C 1
ATOM 960 O O . GLY A 1 125 ? 13.846 -2.555 -14.465 1.00 97.62 125 GLY A O 1
ATOM 961 N N . GLU A 1 126 ? 12.954 -3.172 -12.506 1.00 97.06 126 GLU A N 1
ATOM 962 C CA . GLU A 1 126 ? 13.593 -4.486 -12.488 1.00 97.06 126 GLU A CA 1
ATOM 963 C C . GLU A 1 126 ? 12.680 -5.537 -13.146 1.00 97.06 126 GLU A C 1
ATOM 965 O O . GLU A 1 126 ? 11.510 -5.668 -12.772 1.00 97.06 126 GLU A O 1
ATOM 970 N N . PRO A 1 127 ? 13.199 -6.348 -14.091 1.00 93.69 127 PRO A N 1
ATOM 971 C CA . PRO A 1 127 ? 12.389 -7.331 -14.814 1.00 93.69 127 PRO A CA 1
ATOM 972 C C . PRO A 1 127 ? 11.921 -8.481 -13.915 1.00 93.69 127 PRO A C 1
ATOM 974 O O . PRO A 1 127 ? 10.912 -9.132 -14.185 1.00 93.69 127 PRO A O 1
ATOM 977 N N . SER A 1 128 ? 12.647 -8.756 -12.831 1.00 96.06 128 SER A N 1
ATOM 978 C CA . SER A 1 128 ? 12.365 -9.882 -11.949 1.00 96.06 128 SER A CA 1
ATOM 979 C C . SER A 1 128 ? 12.637 -9.516 -10.498 1.00 96.06 128 SER A C 1
ATOM 981 O O . SER A 1 128 ? 13.722 -9.061 -10.144 1.00 96.06 128 SER A O 1
ATOM 983 N N . LEU A 1 129 ? 11.637 -9.764 -9.658 1.00 98.00 129 LEU A N 1
ATOM 984 C CA . LEU A 1 129 ? 11.637 -9.477 -8.230 1.00 98.00 129 LEU A CA 1
ATOM 985 C C . LEU A 1 129 ? 11.199 -10.728 -7.475 1.00 98.00 129 LEU A C 1
ATOM 987 O O . LEU A 1 129 ? 10.362 -11.496 -7.953 1.00 98.00 129 LEU A O 1
ATOM 991 N N . ARG A 1 130 ? 11.708 -10.909 -6.259 1.00 98.06 130 ARG A N 1
ATOM 992 C CA . ARG A 1 130 ? 11.208 -11.940 -5.346 1.00 98.06 130 ARG A CA 1
ATOM 993 C C . ARG A 1 130 ? 10.136 -11.338 -4.444 1.00 98.06 130 ARG A C 1
ATOM 995 O O . ARG A 1 130 ? 10.415 -10.371 -3.746 1.00 98.06 130 ARG A O 1
ATOM 1002 N N . PHE A 1 131 ? 8.953 -11.944 -4.395 1.00 98.38 131 PHE A N 1
ATOM 1003 C CA . PHE A 1 131 ? 7.847 -11.484 -3.549 1.00 98.38 131 PHE A CA 1
ATOM 1004 C C . PHE A 1 131 ? 7.680 -12.377 -2.318 1.00 98.38 131 PHE A C 1
ATOM 1006 O O . PHE A 1 131 ? 7.384 -13.567 -2.443 1.00 98.38 131 PHE A O 1
ATOM 1013 N N . ASP A 1 132 ? 7.847 -11.807 -1.125 1.00 98.19 132 ASP A N 1
ATOM 1014 C CA . ASP A 1 132 ? 7.692 -12.513 0.150 1.00 98.19 132 ASP A CA 1
ATOM 1015 C C . ASP A 1 132 ? 6.265 -12.357 0.700 1.00 98.19 132 ASP A C 1
ATOM 1017 O O . ASP A 1 132 ? 5.982 -11.625 1.652 1.00 98.19 132 ASP A O 1
ATOM 1021 N N . TRP A 1 133 ? 5.330 -13.043 0.041 1.00 98.31 133 TRP A N 1
ATOM 1022 C CA . TRP A 1 133 ? 3.913 -13.023 0.408 1.00 98.31 133 TRP A CA 1
ATOM 1023 C C . TRP A 1 133 ? 3.648 -13.565 1.812 1.00 98.31 133 TRP A C 1
ATOM 1025 O O . TRP A 1 133 ? 2.716 -13.112 2.479 1.00 98.31 133 TRP A O 1
ATOM 1035 N N . ASP A 1 134 ? 4.442 -14.540 2.251 1.00 98.06 134 ASP A N 1
ATOM 1036 C CA . ASP A 1 134 ? 4.270 -15.175 3.555 1.00 98.06 134 ASP A CA 1
ATOM 1037 C C . ASP A 1 134 ? 4.691 -14.217 4.672 1.00 98.06 134 ASP A C 1
ATOM 1039 O O . ASP A 1 134 ? 3.969 -14.085 5.663 1.00 98.06 134 ASP A O 1
ATOM 1043 N N . PHE A 1 135 ? 5.759 -13.442 4.465 1.00 96.88 135 PHE A N 1
ATOM 1044 C CA . PHE A 1 135 ? 6.120 -12.339 5.351 1.00 96.88 135 PHE A CA 1
ATOM 1045 C C . PHE A 1 135 ? 5.025 -11.264 5.425 1.00 96.88 135 PHE A C 1
ATOM 1047 O O . PHE A 1 135 ? 4.617 -10.876 6.520 1.00 96.88 135 PHE A O 1
ATOM 1054 N N . ALA A 1 136 ? 4.474 -10.820 4.290 1.00 97.94 136 ALA A N 1
ATOM 1055 C CA . ALA A 1 136 ? 3.379 -9.839 4.278 1.00 97.94 136 ALA A CA 1
ATOM 1056 C C . ALA A 1 136 ? 2.132 -10.337 5.037 1.00 97.94 136 ALA A C 1
ATOM 1058 O O . ALA A 1 136 ? 1.503 -9.599 5.808 1.00 97.94 136 ALA A O 1
ATOM 1059 N N . GLN A 1 137 ? 1.793 -11.617 4.873 1.00 98.25 137 GLN A N 1
ATOM 1060 C CA . GLN A 1 137 ? 0.721 -12.273 5.619 1.00 98.25 137 GLN A CA 1
ATOM 1061 C C . GLN A 1 137 ? 1.033 -12.372 7.116 1.00 98.25 137 GLN A C 1
ATOM 1063 O O . GLN A 1 137 ? 0.166 -12.085 7.946 1.00 98.25 137 GLN A O 1
ATOM 1068 N N . GLN A 1 138 ? 2.263 -12.734 7.482 1.00 97.75 138 GLN A N 1
ATOM 1069 C CA . GLN A 1 138 ? 2.704 -12.787 8.872 1.00 97.75 138 GLN A CA 1
ATOM 1070 C C . GLN A 1 138 ? 2.593 -11.406 9.530 1.00 97.75 138 GLN A C 1
ATOM 1072 O O . GLN A 1 138 ? 1.907 -11.283 10.545 1.00 97.75 138 GLN A O 1
ATOM 1077 N N . LYS A 1 139 ? 3.141 -10.349 8.917 1.00 96.56 139 LYS A N 1
ATOM 1078 C CA . LYS A 1 139 ? 2.992 -8.964 9.401 1.00 96.56 139 LYS A CA 1
ATOM 1079 C C . LYS A 1 139 ? 1.528 -8.590 9.624 1.00 96.56 139 LYS A C 1
ATOM 1081 O O . LYS A 1 139 ? 1.157 -8.100 10.688 1.00 96.56 139 LYS A O 1
ATOM 1086 N N . THR A 1 140 ? 0.671 -8.899 8.650 1.00 98.00 140 THR A N 1
ATOM 1087 C CA . THR A 1 140 ? -0.775 -8.651 8.745 1.00 98.00 140 THR A CA 1
ATOM 1088 C C . THR A 1 140 ? -1.394 -9.385 9.938 1.00 98.00 140 THR A C 1
ATOM 1090 O O . THR A 1 140 ? -2.197 -8.811 10.674 1.00 98.00 140 THR A O 1
ATOM 1093 N N . ARG A 1 141 ? -1.019 -10.650 10.175 1.00 98.25 141 ARG A N 1
ATOM 1094 C CA . ARG A 1 141 ? -1.503 -11.447 11.317 1.00 98.25 141 ARG A CA 1
ATOM 1095 C C . ARG A 1 141 ? -1.135 -10.808 12.649 1.00 98.25 141 ARG A C 1
ATOM 1097 O O . ARG A 1 141 ? -1.989 -10.735 13.537 1.00 98.25 141 ARG A O 1
ATOM 1104 N N . HIS A 1 142 ? 0.105 -10.346 12.765 1.00 97.75 142 HIS A N 1
ATOM 1105 C CA . HIS A 1 142 ? 0.656 -9.775 13.992 1.00 97.75 142 HIS A CA 1
ATOM 1106 C C . HIS A 1 142 ? 0.310 -8.296 14.195 1.00 97.75 142 HIS A C 1
ATOM 1108 O O . HIS A 1 142 ? 0.528 -7.781 15.286 1.00 97.75 142 HIS A O 1
ATOM 1114 N N . ALA A 1 143 ? -0.328 -7.645 13.215 1.00 98.00 143 ALA A N 1
ATOM 1115 C CA . ALA A 1 143 ? -0.734 -6.250 13.333 1.00 98.00 143 ALA A CA 1
ATOM 1116 C C . ALA A 1 143 ? -1.527 -5.972 14.623 1.00 98.00 143 ALA A C 1
ATOM 1118 O O . ALA A 1 143 ? -2.408 -6.756 15.014 1.00 98.00 143 ALA A O 1
ATOM 1119 N N . SER A 1 144 ? -1.246 -4.843 15.274 1.00 97.31 144 SER A N 1
ATOM 1120 C CA . SER A 1 144 ? -1.786 -4.514 16.596 1.00 97.31 144 SER A CA 1
ATOM 1121 C C . SER A 1 144 ? -2.306 -3.072 16.688 1.00 97.31 144 SER A C 1
ATOM 1123 O O . SER A 1 144 ? -2.044 -2.230 15.831 1.00 97.31 144 SER A O 1
ATOM 1125 N N . LEU A 1 145 ? -3.128 -2.798 17.709 1.00 96.75 145 LEU A N 1
ATOM 1126 C CA . LEU A 1 145 ? -3.603 -1.442 18.002 1.00 96.75 145 LEU A CA 1
ATOM 1127 C C . LEU A 1 145 ? -2.729 -0.823 19.088 1.00 96.75 145 LEU A C 1
ATOM 1129 O O . LEU A 1 145 ? -2.776 -1.292 20.229 1.00 96.75 145 LEU A O 1
ATOM 1133 N N . ASP A 1 146 ? -2.075 0.293 18.791 1.00 94.25 146 ASP A N 1
ATOM 1134 C CA . ASP A 1 146 ? -1.453 1.110 19.825 1.00 94.25 146 ASP A CA 1
ATOM 1135 C C . ASP A 1 146 ? -2.500 2.035 20.458 1.00 94.25 146 ASP A C 1
ATOM 1137 O O . ASP A 1 146 ? -2.947 3.035 19.890 1.00 94.25 146 ASP A O 1
ATOM 1141 N N . ARG A 1 147 ? -2.938 1.672 21.663 1.00 87.81 147 ARG A N 1
ATOM 1142 C CA . ARG A 1 147 ? -3.872 2.478 22.466 1.00 87.81 147 ARG A CA 1
ATOM 1143 C C . ARG A 1 147 ? -3.180 3.319 23.522 1.00 87.81 147 ARG A C 1
ATOM 1145 O O . ARG A 1 147 ? -3.824 4.205 24.084 1.00 87.81 147 ARG A O 1
ATOM 1152 N N . LYS A 1 148 ? -1.930 2.996 23.825 1.00 84.44 148 LYS A N 1
ATOM 1153 C CA . LYS A 1 148 ? -1.167 3.604 24.908 1.00 84.44 148 LYS A CA 1
ATOM 1154 C C . LYS A 1 148 ? -0.253 4.715 24.407 1.00 84.44 148 LYS A C 1
ATOM 1156 O O . LYS A 1 148 ? 0.260 5.442 25.245 1.00 84.44 148 LYS A O 1
ATOM 1161 N N . ARG A 1 149 ? -0.149 4.892 23.081 1.00 76.50 149 ARG A N 1
ATOM 1162 C CA . ARG A 1 149 ? 0.812 5.797 22.442 1.00 76.50 149 ARG A CA 1
ATOM 1163 C C . ARG A 1 149 ? 2.230 5.415 22.849 1.00 76.50 149 ARG A C 1
ATOM 1165 O O . ARG A 1 149 ? 3.016 6.271 23.213 1.00 76.50 149 ARG A O 1
ATOM 1172 N N . GLU A 1 150 ? 2.501 4.112 22.854 1.00 77.12 150 GLU A N 1
ATOM 1173 C CA . GLU A 1 150 ? 3.868 3.608 23.035 1.00 77.12 150 GLU A CA 1
ATOM 1174 C C . GLU A 1 150 ? 4.744 4.019 21.842 1.00 77.12 150 GLU A C 1
ATOM 1176 O O . GLU A 1 150 ? 5.960 4.103 21.968 1.00 77.12 150 GLU A O 1
ATOM 1181 N N . ILE A 1 151 ? 4.114 4.333 20.706 1.00 77.31 151 ILE A N 1
ATOM 1182 C CA . ILE A 1 151 ? 4.754 4.958 19.558 1.00 77.31 151 ILE A CA 1
ATOM 1183 C C . ILE A 1 151 ? 4.462 6.464 19.590 1.00 77.31 151 ILE A C 1
ATOM 1185 O O . ILE A 1 151 ? 3.314 6.894 19.454 1.00 77.31 151 ILE A O 1
ATOM 1189 N N . ASP A 1 152 ? 5.502 7.277 19.765 1.00 60.16 152 ASP A N 1
ATOM 1190 C CA . ASP A 1 152 ? 5.376 8.732 19.942 1.00 60.16 152 ASP A CA 1
ATOM 1191 C C . ASP A 1 152 ? 4.947 9.475 18.656 1.00 60.16 152 ASP A C 1
ATOM 1193 O O . ASP A 1 152 ? 4.375 10.564 18.716 1.00 60.16 152 ASP A O 1
ATOM 1197 N N . ALA A 1 153 ? 5.147 8.866 17.481 1.00 68.81 153 ALA A N 1
ATOM 1198 C CA . ALA A 1 153 ? 5.057 9.510 16.165 1.00 68.81 153 ALA A CA 1
ATOM 1199 C C . ALA A 1 153 ? 3.663 9.482 15.495 1.00 68.81 153 ALA A C 1
ATOM 1201 O O . ALA A 1 153 ? 3.542 9.611 14.279 1.00 68.81 153 ALA A O 1
ATOM 1202 N N . TRP A 1 154 ? 2.570 9.330 16.250 1.00 80.56 154 TRP A N 1
ATOM 1203 C CA . TRP A 1 154 ? 1.224 9.258 15.653 1.00 80.56 154 TRP A CA 1
ATOM 1204 C C . TRP A 1 154 ? 0.700 10.576 15.070 1.00 80.56 154 TRP A C 1
ATOM 1206 O O . TRP A 1 154 ? -0.417 10.585 14.558 1.00 80.56 154 TRP A O 1
ATOM 1216 N N . SER A 1 155 ? 1.412 11.701 15.181 1.00 72.00 155 SER A N 1
ATOM 1217 C CA . SER A 1 155 ? 0.925 13.014 14.725 1.00 72.00 155 SER A CA 1
ATOM 1218 C C . SER A 1 155 ? 0.613 13.053 13.229 1.00 72.00 155 SER A C 1
ATOM 1220 O O . SER A 1 155 ? -0.329 13.745 12.845 1.00 72.00 155 SER A O 1
ATOM 1222 N N . GLU A 1 156 ? 1.320 12.263 12.421 1.00 76.94 156 GLU A N 1
ATOM 1223 C CA . GLU A 1 156 ? 1.294 12.366 10.955 1.00 76.94 156 GLU A CA 1
ATOM 1224 C C . GLU A 1 156 ? 0.675 11.149 10.256 1.00 76.94 156 GLU A C 1
ATOM 1226 O O . GLU A 1 156 ? 0.283 11.236 9.097 1.00 76.94 156 GLU A O 1
ATOM 1231 N N . CYS A 1 157 ? 0.483 10.032 10.961 1.00 86.00 157 CYS A N 1
ATOM 1232 C CA . CYS A 1 157 ? -0.000 8.793 10.356 1.00 86.00 157 CYS A CA 1
ATOM 1233 C C . CYS A 1 157 ? -1.058 8.070 11.208 1.00 86.00 157 CYS A C 1
ATOM 1235 O O . CYS A 1 157 ? -1.268 8.336 12.396 1.00 86.00 157 CYS A O 1
ATOM 1237 N N . PHE A 1 158 ? -1.781 7.149 10.567 1.00 91.50 158 PHE A N 1
ATOM 1238 C CA . PHE A 1 158 ? -2.813 6.318 11.205 1.00 91.50 158 PHE A CA 1
ATOM 1239 C C . PHE A 1 158 ? -2.372 4.867 11.413 1.00 91.50 158 PHE A C 1
ATOM 1241 O O . PHE A 1 158 ?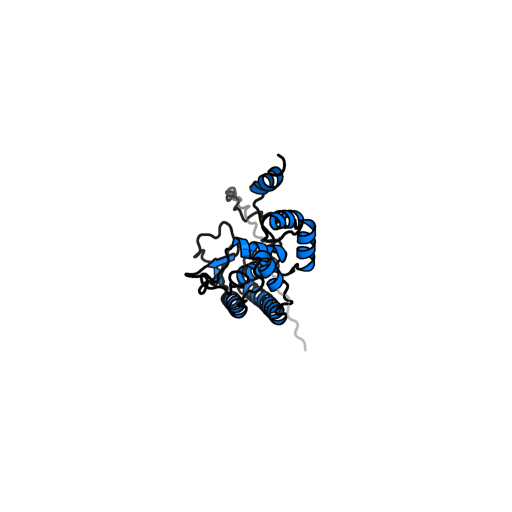 -2.945 4.166 12.252 1.00 91.50 158 PHE A O 1
ATOM 1248 N N . ALA A 1 159 ? -1.382 4.427 10.649 1.00 93.19 159 ALA A N 1
ATOM 1249 C CA . ALA A 1 159 ? -0.692 3.160 10.777 1.00 93.19 159 ALA A CA 1
ATOM 1250 C C . ALA A 1 159 ? 0.778 3.387 10.408 1.00 93.19 159 ALA A C 1
ATOM 1252 O O . ALA A 1 159 ? 1.089 4.401 9.786 1.00 93.19 159 ALA A O 1
ATOM 1253 N N . MET A 1 160 ? 1.650 2.498 10.867 1.00 93.06 160 MET A N 1
ATOM 1254 C CA . MET A 1 160 ? 3.046 2.456 10.448 1.00 93.06 160 MET A CA 1
ATOM 1255 C C . MET A 1 160 ? 3.613 1.057 10.657 1.00 93.06 160 MET A C 1
ATOM 1257 O O . MET A 1 160 ? 3.131 0.288 11.501 1.00 93.06 160 MET A O 1
ATOM 1261 N N . THR A 1 161 ? 4.689 0.767 9.944 1.00 92.44 161 THR A N 1
ATOM 1262 C CA . THR A 1 161 ? 5.521 -0.412 10.146 1.00 92.44 161 THR A CA 1
ATOM 1263 C C . THR A 1 161 ? 6.720 -0.035 11.024 1.00 92.44 161 THR A C 1
ATOM 1265 O O . THR A 1 161 ? 7.450 0.897 10.709 1.00 92.44 161 THR A O 1
ATOM 1268 N N . SER A 1 162 ? 6.930 -0.730 12.147 1.00 90.25 162 SER A N 1
ATOM 1269 C CA . SER A 1 162 ? 8.014 -0.427 13.100 1.00 90.25 162 SER A CA 1
ATOM 1270 C C . SER A 1 162 ? 8.705 -1.697 13.597 1.00 90.25 162 SER A C 1
ATOM 1272 O O . SER A 1 162 ? 8.058 -2.722 13.809 1.00 90.25 162 SER A O 1
ATOM 1274 N N . GLY A 1 163 ? 10.025 -1.645 13.770 1.00 88.75 163 GLY A N 1
ATOM 1275 C CA . GLY A 1 163 ? 10.838 -2.740 14.299 1.00 88.75 163 GLY A CA 1
ATOM 1276 C C . GLY A 1 163 ? 12.335 -2.444 14.213 1.00 88.75 163 GLY A C 1
ATOM 1277 O O . GLY A 1 163 ? 12.754 -1.449 13.631 1.00 88.75 163 GLY A O 1
ATOM 1278 N N . SER A 1 164 ? 13.154 -3.330 14.776 1.00 90.31 164 SER A N 1
ATOM 1279 C CA . SER A 1 164 ? 14.626 -3.239 14.760 1.00 90.31 164 SER A CA 1
ATOM 1280 C C . SER A 1 164 ? 15.245 -3.442 13.372 1.00 90.31 164 SER A C 1
ATOM 1282 O O . SER A 1 164 ? 16.401 -3.090 13.156 1.00 90.31 164 SER A O 1
ATOM 1284 N N . SER A 1 165 ? 14.508 -4.050 12.439 1.00 92.38 165 SER A N 1
ATOM 1285 C CA . SER A 1 165 ? 14.930 -4.259 11.051 1.00 92.38 165 SER A CA 1
ATOM 1286 C C . SER A 1 165 ? 13.727 -4.488 10.132 1.00 92.38 165 SER A C 1
ATOM 1288 O O . SER A 1 165 ? 12.651 -4.867 10.599 1.00 92.38 165 SER A O 1
ATOM 1290 N N . ASN A 1 166 ? 13.933 -4.382 8.815 1.00 87.38 166 ASN A N 1
ATOM 1291 C CA . ASN A 1 166 ? 12.913 -4.688 7.798 1.00 87.38 166 ASN A CA 1
ATOM 1292 C C . ASN A 1 166 ? 12.389 -6.137 7.856 1.00 87.38 166 ASN A C 1
ATOM 1294 O O . ASN A 1 166 ? 11.308 -6.417 7.346 1.00 87.38 166 ASN A O 1
ATOM 1298 N N . LEU A 1 167 ? 13.139 -7.064 8.466 1.00 89.12 167 LEU A N 1
ATOM 1299 C CA . LEU A 1 167 ? 12.732 -8.465 8.656 1.00 89.12 167 LEU A CA 1
ATOM 1300 C C . LEU A 1 167 ? 11.976 -8.704 9.968 1.00 89.12 167 LEU A C 1
ATOM 1302 O O . LEU A 1 167 ? 11.331 -9.737 10.119 1.00 89.12 167 LEU A O 1
ATOM 1306 N N . GLN A 1 168 ? 12.077 -7.779 10.922 1.00 90.94 168 GLN A N 1
ATOM 1307 C CA . GLN A 1 168 ? 11.484 -7.885 12.261 1.00 90.94 168 GLN A CA 1
ATOM 1308 C C . GLN A 1 168 ? 10.421 -6.808 12.505 1.00 90.94 168 GLN A C 1
ATOM 1310 O O . GLN A 1 168 ? 10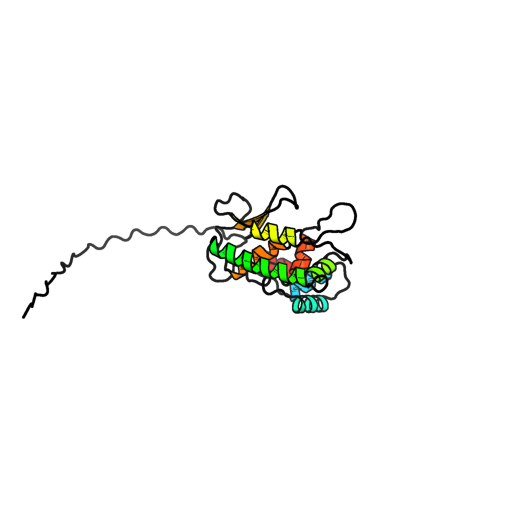.050 -6.542 13.644 1.00 90.94 168 GLN A O 1
ATOM 1315 N N . SER A 1 169 ? 9.954 -6.159 11.442 1.00 92.06 169 SER A N 1
ATOM 1316 C CA . SER A 1 169 ? 8.994 -5.071 11.532 1.00 92.06 169 SER A CA 1
ATOM 1317 C C . SER A 1 169 ? 7.562 -5.578 11.696 1.00 92.06 169 SER A C 1
ATOM 1319 O O . SER A 1 169 ? 7.126 -6.464 10.954 1.00 92.06 169 SER A O 1
ATOM 1321 N N . GLU A 1 170 ? 6.805 -4.955 12.589 1.00 95.00 170 GLU A N 1
ATOM 1322 C CA . GLU A 1 170 ? 5.385 -5.212 12.819 1.00 95.00 170 GLU A CA 1
ATOM 1323 C C . GLU A 1 170 ? 4.532 -4.013 12.402 1.00 95.00 170 GLU A C 1
ATOM 1325 O O . GLU A 1 170 ? 5.008 -2.881 12.334 1.00 95.00 170 GLU A O 1
ATOM 1330 N N . ILE A 1 171 ? 3.250 -4.264 12.129 1.00 96.69 171 ILE A N 1
ATOM 1331 C CA . ILE A 1 171 ? 2.299 -3.211 11.767 1.00 96.69 171 ILE A CA 1
ATOM 1332 C C . ILE A 1 171 ? 1.587 -2.723 13.027 1.00 96.69 171 ILE A C 1
ATOM 1334 O O . ILE A 1 171 ? 0.882 -3.486 13.697 1.00 96.69 171 ILE A O 1
ATOM 1338 N N . PHE A 1 172 ? 1.687 -1.430 13.297 1.00 96.38 172 PHE A N 1
ATOM 1339 C CA . PHE A 1 172 ? 0.957 -0.771 14.368 1.00 96.38 172 PHE A CA 1
ATOM 1340 C C . PHE A 1 172 ? -0.098 0.156 13.781 1.00 96.38 172 PHE A C 1
ATOM 1342 O O . PHE A 1 172 ? 0.141 0.870 12.813 1.00 96.38 172 PHE A O 1
ATOM 1349 N N . VAL A 1 173 ? -1.282 0.167 14.386 1.00 96.25 173 VAL A N 1
ATOM 1350 C CA . VAL A 1 173 ? -2.384 1.060 14.012 1.00 96.25 173 VAL A CA 1
ATOM 1351 C C . VAL A 1 173 ? -2.741 1.941 15.197 1.00 96.25 173 VAL A C 1
ATOM 1353 O O . VAL A 1 173 ? -2.950 1.445 16.309 1.00 96.25 173 VAL A O 1
ATOM 1356 N N . CYS A 1 174 ? -2.914 3.239 14.957 1.00 94.94 174 CYS A N 1
ATOM 1357 C CA . CYS A 1 174 ? -3.320 4.179 15.989 1.00 94.94 174 CYS A CA 1
ATOM 1358 C C . CYS A 1 174 ? -4.706 3.813 16.549 1.00 94.94 174 CYS A C 1
ATOM 1360 O O . CYS A 1 174 ? -5.743 3.953 15.895 1.00 94.94 174 CYS A O 1
ATOM 1362 N N . GLY A 1 175 ? -4.757 3.392 17.810 1.00 93.69 175 GLY A N 1
ATOM 1363 C CA . GLY A 1 175 ? -5.992 3.025 18.504 1.00 93.69 175 GLY A CA 1
ATOM 1364 C C . GLY A 1 175 ? -6.800 4.218 19.026 1.00 93.69 175 GLY A C 1
ATOM 1365 O O . GLY A 1 175 ? -7.893 4.024 19.569 1.00 93.69 175 GLY A O 1
ATOM 1366 N N . THR A 1 176 ? -6.279 5.444 18.902 1.00 91.38 176 THR A N 1
ATOM 1367 C CA . THR A 1 176 ? -6.887 6.655 19.489 1.00 91.38 176 THR A CA 1
ATOM 1368 C C . THR A 1 176 ? -7.551 7.578 18.467 1.00 91.38 176 THR A C 1
ATOM 1370 O O . THR A 1 176 ? -8.533 8.252 18.816 1.00 91.38 176 THR A O 1
ATOM 1373 N N . LYS A 1 177 ? -7.079 7.563 17.214 1.00 91.06 177 LYS A N 1
ATOM 1374 C CA . LYS A 1 177 ? -7.652 8.309 16.086 1.00 91.06 177 LYS A CA 1
ATOM 1375 C C . LYS A 1 177 ? -8.874 7.584 15.515 1.00 91.06 177 LYS A C 1
ATOM 1377 O O . LYS A 1 177 ? -9.028 6.373 15.659 1.00 91.06 177 LYS A O 1
ATOM 1382 N N . LYS A 1 178 ? -9.820 8.335 14.948 1.00 93.19 178 LYS A N 1
ATOM 1383 C CA . LYS A 1 178 ? -11.046 7.762 14.370 1.00 93.19 178 LYS A CA 1
ATOM 1384 C C . LYS A 1 178 ? -10.761 7.283 12.951 1.00 93.19 178 LYS A C 1
ATOM 1386 O O . LYS A 1 178 ? -10.145 8.010 12.192 1.00 93.19 178 LYS A O 1
ATOM 1391 N N . LEU A 1 179 ? -11.262 6.102 12.600 1.00 94.94 179 LEU A N 1
ATOM 1392 C CA . LEU A 1 179 ? -11.151 5.502 11.272 1.00 94.94 179 LEU A CA 1
ATOM 1393 C C . LEU A 1 179 ? -12.469 4.820 10.891 1.00 94.94 179 LEU A C 1
ATOM 1395 O O . LEU A 1 179 ? -13.194 4.284 11.737 1.00 94.94 179 LEU A O 1
ATOM 1399 N N . THR A 1 180 ? -12.793 4.814 9.603 1.00 96.75 180 THR A N 1
ATOM 1400 C CA . THR A 1 180 ? -13.807 3.895 9.066 1.00 96.75 180 THR A CA 1
ATOM 1401 C C . THR A 1 180 ? -13.220 2.488 8.916 1.00 96.75 180 THR A C 1
ATOM 1403 O O . THR A 1 180 ? -12.004 2.310 8.871 1.00 96.75 180 THR A O 1
ATOM 1406 N N . GLN A 1 181 ? -14.069 1.458 8.805 1.00 97.88 181 GLN A N 1
ATOM 1407 C CA . GLN A 1 181 ? -13.579 0.099 8.526 1.00 97.88 181 GLN A CA 1
ATOM 1408 C C . GLN A 1 181 ? -12.828 0.035 7.186 1.00 97.88 181 GLN A C 1
ATOM 1410 O O . GLN A 1 181 ? -11.824 -0.655 7.088 1.00 97.88 181 GLN A O 1
ATOM 1415 N N . ARG A 1 182 ? -13.296 0.765 6.165 1.00 97.06 182 ARG A N 1
ATOM 1416 C CA . ARG A 1 182 ? -12.658 0.792 4.843 1.00 97.06 182 ARG A CA 1
ATOM 1417 C C . ARG A 1 182 ? -11.281 1.458 4.896 1.00 97.06 182 ARG A C 1
ATOM 1419 O O . ARG A 1 182 ? -10.343 0.899 4.346 1.00 97.06 182 ARG A O 1
ATOM 1426 N N . ALA A 1 183 ? -11.152 2.579 5.609 1.00 96.19 183 ALA A N 1
ATOM 1427 C CA . ALA A 1 183 ? -9.858 3.220 5.845 1.00 96.19 183 ALA A CA 1
ATOM 1428 C C . ALA A 1 183 ? -8.895 2.288 6.594 1.00 96.19 183 ALA A C 1
ATOM 1430 O O . ALA A 1 183 ? -7.743 2.166 6.205 1.00 96.19 183 ALA A O 1
ATOM 1431 N N . LEU A 1 184 ? -9.376 1.563 7.612 1.00 97.75 184 LEU A N 1
ATOM 1432 C CA . LEU A 1 184 ? -8.553 0.590 8.333 1.00 97.75 184 LEU A CA 1
ATOM 1433 C C . LEU A 1 184 ? -8.096 -0.577 7.443 1.00 97.75 184 LEU A C 1
ATOM 1435 O O . LEU A 1 184 ? -6.952 -1.004 7.550 1.00 97.75 184 LEU A O 1
ATOM 1439 N N . ASN A 1 185 ? -8.969 -1.087 6.568 1.00 98.38 185 ASN A N 1
ATOM 1440 C CA . ASN A 1 185 ? -8.584 -2.112 5.595 1.00 98.38 185 ASN A CA 1
ATOM 1441 C C . ASN A 1 185 ? -7.487 -1.592 4.654 1.00 98.38 185 ASN A C 1
ATOM 1443 O O . ASN A 1 185 ? -6.539 -2.320 4.390 1.00 98.38 185 ASN A O 1
ATOM 1447 N N . SER A 1 186 ? -7.629 -0.350 4.183 1.00 97.44 186 SER A N 1
ATOM 1448 C CA . SER A 1 186 ? -6.675 0.316 3.293 1.00 97.44 186 SER A CA 1
ATOM 1449 C C . SER A 1 186 ? -5.316 0.495 3.948 1.00 97.44 186 SER A C 1
ATOM 1451 O O . SER A 1 186 ? -4.331 0.020 3.405 1.00 97.44 186 SER A O 1
ATOM 1453 N N . LEU A 1 187 ? -5.281 1.083 5.148 1.00 96.75 187 LEU A N 1
ATOM 1454 C CA . LEU A 1 187 ? -4.055 1.287 5.922 1.00 96.75 187 LEU A CA 1
ATOM 1455 C C . LEU A 1 187 ? -3.342 -0.038 6.193 1.00 96.75 187 LEU A C 1
ATOM 1457 O O . LEU A 1 187 ? -2.161 -0.177 5.922 1.00 96.75 187 LEU A O 1
ATOM 1461 N N . LEU A 1 188 ? -4.068 -1.052 6.670 1.00 98.00 188 LEU A N 1
ATOM 1462 C CA . LEU A 1 188 ? -3.457 -2.353 6.930 1.00 98.00 188 LEU A CA 1
ATOM 1463 C C . LEU A 1 188 ? -2.946 -3.019 5.643 1.00 98.00 188 LEU A C 1
ATOM 1465 O O . LEU A 1 188 ? -1.928 -3.704 5.672 1.00 98.00 188 LEU A O 1
ATOM 1469 N N . CYS A 1 189 ? -3.651 -2.832 4.524 1.00 98.44 189 CYS A N 1
ATOM 1470 C CA . CYS A 1 189 ? -3.211 -3.327 3.227 1.00 98.44 189 CYS A CA 1
ATOM 1471 C C . CYS A 1 189 ? -1.932 -2.613 2.771 1.00 98.44 189 CYS A C 1
ATOM 1473 O O . CYS A 1 189 ? -0.987 -3.302 2.406 1.00 98.44 189 CYS A O 1
ATOM 1475 N N . HIS A 1 190 ? -1.884 -1.282 2.848 1.00 97.62 190 HIS A N 1
ATOM 1476 C CA . HIS A 1 190 ? -0.711 -0.457 2.548 1.00 97.62 190 HIS A CA 1
ATOM 1477 C C . HIS A 1 190 ? 0.518 -0.952 3.327 1.00 97.62 190 HIS A C 1
ATOM 1479 O O . HIS A 1 190 ? 1.489 -1.420 2.739 1.00 97.62 190 HIS A O 1
ATOM 1485 N N . GLU A 1 191 ? 0.419 -1.024 4.656 1.00 97.44 191 GLU A N 1
ATOM 1486 C CA . GLU A 1 191 ? 1.519 -1.481 5.520 1.00 97.44 191 GLU A CA 1
ATOM 1487 C C . GLU A 1 191 ? 1.957 -2.932 5.241 1.00 97.44 191 GLU A C 1
ATOM 1489 O O . GLU A 1 191 ? 3.121 -3.317 5.407 1.00 97.44 191 GLU A O 1
ATOM 1494 N N . SER A 1 192 ? 1.027 -3.782 4.793 1.00 98.00 192 SER A N 1
ATOM 1495 C CA . SER A 1 192 ? 1.351 -5.161 4.419 1.00 98.00 192 SER A CA 1
ATOM 1496 C C . SER A 1 192 ? 2.176 -5.261 3.132 1.00 98.00 192 SER A C 1
ATOM 1498 O O . SER A 1 192 ? 2.899 -6.244 2.974 1.00 98.00 192 SER A O 1
ATOM 1500 N N . LEU A 1 193 ? 2.099 -4.260 2.246 1.00 98.00 193 LEU A N 1
ATOM 1501 C CA . LEU A 1 193 ? 2.824 -4.223 0.972 1.00 98.00 193 LEU A CA 1
ATOM 1502 C C . LEU A 1 193 ? 4.259 -3.696 1.109 1.00 98.00 193 LEU A C 1
ATOM 1504 O O . LEU A 1 193 ? 5.089 -4.022 0.262 1.00 98.00 193 LEU A O 1
ATOM 1508 N N . HIS A 1 194 ? 4.586 -2.965 2.176 1.00 97.31 194 HIS A N 1
ATOM 1509 C CA . HIS A 1 194 ? 5.974 -2.604 2.477 1.00 97.31 194 HIS A CA 1
ATOM 1510 C C . HIS A 1 194 ? 6.865 -3.842 2.634 1.00 97.31 194 HIS A C 1
ATOM 1512 O O . HIS A 1 194 ? 6.455 -4.831 3.256 1.00 97.31 194 HIS A O 1
ATOM 1518 N N . ASN A 1 195 ? 8.091 -3.801 2.112 1.00 96.50 195 ASN A N 1
ATOM 1519 C CA . ASN A 1 195 ? 9.058 -4.907 2.107 1.00 96.50 195 ASN A CA 1
ATOM 1520 C C . ASN A 1 195 ? 8.552 -6.211 1.446 1.00 96.50 195 ASN A C 1
ATOM 1522 O O . ASN A 1 195 ? 9.144 -7.278 1.658 1.00 96.50 195 ASN A O 1
ATOM 1526 N N . LEU A 1 196 ? 7.456 -6.160 0.673 1.00 97.88 196 LEU A N 1
ATOM 1527 C CA . LEU A 1 196 ? 6.897 -7.323 -0.024 1.00 97.88 196 LEU A CA 1
ATOM 1528 C C . LEU A 1 196 ? 7.807 -7.761 -1.175 1.00 97.88 196 LEU A C 1
ATOM 1530 O O . LEU A 1 196 ? 8.119 -8.947 -1.299 1.00 97.88 196 LEU A O 1
ATOM 1534 N N . ALA A 1 197 ? 8.205 -6.815 -2.026 1.00 98.19 197 ALA A N 1
ATOM 1535 C CA . ALA A 1 197 ? 9.093 -7.071 -3.148 1.00 98.19 197 ALA A CA 1
ATOM 1536 C C . ALA A 1 197 ? 10.555 -6.942 -2.712 1.00 98.19 197 ALA A C 1
ATOM 1538 O O . ALA A 1 197 ? 10.923 -6.042 -1.959 1.00 98.19 197 ALA A O 1
ATOM 1539 N N . ARG A 1 198 ? 11.404 -7.844 -3.202 1.00 97.88 198 ARG A N 1
ATOM 1540 C CA . ARG A 1 198 ? 12.837 -7.865 -2.913 1.00 97.88 198 ARG A CA 1
ATOM 1541 C C . ARG A 1 198 ? 13.642 -7.991 -4.193 1.00 97.88 198 ARG A C 1
ATOM 1543 O O . ARG A 1 198 ? 13.297 -8.783 -5.075 1.00 97.88 198 ARG A O 1
ATOM 1550 N N . ARG A 1 199 ? 14.756 -7.266 -4.246 1.00 97.88 199 ARG A N 1
ATOM 1551 C CA . ARG A 1 199 ? 15.766 -7.407 -5.296 1.00 97.88 199 ARG A CA 1
ATOM 1552 C C . ARG A 1 199 ? 16.331 -8.826 -5.283 1.00 97.88 199 ARG A C 1
ATOM 1554 O O . ARG A 1 199 ? 16.510 -9.424 -4.219 1.00 97.88 199 ARG A O 1
ATOM 1561 N N . MET A 1 200 ? 16.630 -9.354 -6.466 1.00 96.62 200 MET A N 1
ATOM 1562 C CA . MET A 1 200 ? 17.313 -10.649 -6.606 1.00 96.62 200 MET A CA 1
ATOM 1563 C C . MET A 1 200 ? 18.835 -10.512 -6.724 1.00 96.62 200 MET A C 1
ATOM 1565 O O . MET A 1 200 ? 19.556 -11.488 -6.530 1.00 96.62 200 MET A O 1
ATOM 1569 N N . ARG A 1 201 ? 19.333 -9.312 -7.043 1.00 93.25 201 ARG A N 1
ATOM 1570 C CA . ARG A 1 201 ? 20.770 -9.042 -7.168 1.00 93.25 201 ARG A CA 1
ATOM 1571 C C . ARG A 1 201 ? 21.477 -9.054 -5.799 1.00 93.25 201 ARG A C 1
ATOM 1573 O O . ARG A 1 201 ? 20.834 -8.750 -4.793 1.00 93.25 201 ARG A O 1
ATOM 1580 N N . PRO A 1 202 ? 22.791 -9.348 -5.746 1.00 94.50 202 PRO A N 1
ATOM 1581 C CA . PRO A 1 202 ? 23.569 -9.270 -4.510 1.00 94.50 202 PRO A CA 1
ATOM 1582 C C . PRO A 1 202 ? 23.503 -7.881 -3.853 1.00 94.50 202 PRO A C 1
ATOM 1584 O O . PRO A 1 202 ? 23.470 -6.864 -4.546 1.00 94.50 202 PRO A O 1
ATOM 1587 N N . GLY A 1 203 ? 23.528 -7.837 -2.517 1.00 94.75 203 GLY A N 1
ATOM 1588 C CA . GLY A 1 203 ? 23.516 -6.600 -1.728 1.00 94.75 203 GLY A CA 1
ATOM 1589 C C . GLY A 1 203 ? 22.235 -6.415 -0.913 1.00 94.75 203 GLY A C 1
ATOM 1590 O O . GLY A 1 203 ? 21.653 -7.389 -0.440 1.00 94.75 203 GLY A O 1
ATOM 1591 N N . ASN A 1 204 ? 21.815 -5.158 -0.719 1.00 95.31 204 ASN A N 1
ATOM 1592 C CA . ASN A 1 204 ? 20.584 -4.834 0.005 1.00 95.31 204 ASN A CA 1
ATOM 1593 C C . ASN A 1 204 ? 19.354 -5.332 -0.785 1.00 95.31 204 ASN A C 1
ATOM 1595 O O . ASN A 1 204 ? 19.118 -4.837 -1.892 1.00 95.31 204 ASN A O 1
ATOM 1599 N N . PRO A 1 205 ? 18.560 -6.279 -0.248 1.00 96.75 205 PRO A N 1
ATOM 1600 C CA . PRO A 1 205 ? 17.410 -6.820 -0.961 1.00 96.75 205 PRO A CA 1
ATOM 1601 C C . PRO A 1 205 ? 16.194 -5.884 -0.947 1.00 96.75 205 PRO A C 1
ATOM 1603 O O . PRO A 1 205 ? 15.251 -6.138 -1.690 1.00 96.75 205 PRO A O 1
ATOM 1606 N N . PHE A 1 206 ? 16.178 -4.849 -0.104 1.00 97.12 206 PHE A N 1
ATOM 1607 C CA . PHE A 1 206 ? 15.021 -3.974 0.082 1.00 97.12 206 PHE A CA 1
ATOM 1608 C C . PHE A 1 206 ? 15.032 -2.781 -0.880 1.00 97.12 206 PHE A C 1
ATOM 1610 O O . PHE A 1 206 ? 16.088 -2.327 -1.339 1.00 97.12 206 PHE A O 1
ATOM 1617 N N . PHE A 1 207 ? 13.840 -2.279 -1.188 1.00 96.88 207 PHE A N 1
ATOM 1618 C CA . PHE A 1 207 ? 13.657 -1.042 -1.938 1.00 96.88 207 PHE A CA 1
ATOM 1619 C C . PHE A 1 207 ? 13.591 0.161 -0.998 1.00 96.88 207 PHE A C 1
ATOM 1621 O O . PHE A 1 207 ? 13.390 0.012 0.205 1.00 96.88 207 PHE A O 1
ATOM 1628 N N . ALA A 1 208 ? 13.822 1.349 -1.558 1.00 96.56 208 ALA A N 1
ATOM 1629 C CA . ALA A 1 208 ? 13.537 2.587 -0.850 1.00 96.56 208 ALA A CA 1
ATOM 1630 C C . ALA A 1 208 ? 12.019 2.752 -0.712 1.00 96.56 208 ALA A C 1
ATOM 1632 O O . ALA A 1 208 ? 11.276 2.330 -1.601 1.00 96.56 208 ALA A O 1
ATOM 1633 N N . GLU A 1 209 ? 11.583 3.388 0.373 1.00 94.75 209 GLU A N 1
ATOM 1634 C CA . GLU A 1 209 ? 10.165 3.597 0.683 1.00 94.75 209 GLU A CA 1
ATOM 1635 C C . GLU A 1 209 ? 9.423 4.292 -0.466 1.00 94.75 209 GLU A C 1
ATOM 1637 O O . GLU A 1 209 ? 8.402 3.782 -0.920 1.00 94.75 209 GLU A O 1
ATOM 1642 N N . ASP A 1 210 ? 10.014 5.343 -1.047 1.00 96.06 210 ASP A N 1
ATOM 1643 C CA . ASP A 1 210 ? 9.455 6.060 -2.200 1.00 96.06 210 ASP A CA 1
ATOM 1644 C C . ASP A 1 210 ? 9.158 5.130 -3.387 1.00 96.06 210 ASP A C 1
ATOM 1646 O O . ASP A 1 210 ? 8.133 5.254 -4.053 1.00 96.06 210 ASP A O 1
ATOM 1650 N N . THR A 1 211 ? 10.027 4.146 -3.648 1.00 97.50 211 THR A N 1
ATOM 1651 C CA . THR A 1 211 ? 9.805 3.165 -4.723 1.00 97.50 211 THR A CA 1
ATOM 1652 C C . THR A 1 211 ? 8.619 2.253 -4.418 1.00 97.50 211 THR A C 1
ATOM 1654 O O . THR A 1 211 ? 7.833 1.931 -5.312 1.00 97.50 211 THR A O 1
ATOM 1657 N N . GLU A 1 212 ? 8.461 1.843 -3.161 1.00 97.38 212 GLU A N 1
ATOM 1658 C CA . GLU A 1 212 ? 7.315 1.039 -2.735 1.00 97.38 212 GLU A CA 1
ATOM 1659 C C . GLU A 1 212 ? 6.018 1.857 -2.789 1.00 97.38 212 GLU A C 1
ATOM 1661 O O . GLU A 1 212 ? 4.999 1.360 -3.275 1.00 97.38 212 GLU A O 1
ATOM 1666 N N . HIS A 1 213 ? 6.050 3.126 -2.376 1.00 96.69 213 HIS A N 1
ATOM 1667 C CA . HIS A 1 213 ? 4.911 4.041 -2.468 1.00 96.69 213 HIS A CA 1
ATOM 1668 C C . HIS A 1 213 ? 4.509 4.323 -3.913 1.00 96.69 213 HIS A C 1
ATOM 1670 O O . HIS A 1 213 ? 3.317 4.286 -4.208 1.00 96.69 213 HIS A O 1
ATOM 1676 N N . MET A 1 214 ? 5.455 4.491 -4.843 1.00 97.81 214 MET A N 1
ATOM 1677 C CA . MET A 1 214 ? 5.141 4.584 -6.276 1.00 97.81 214 MET A CA 1
ATOM 1678 C C . MET A 1 214 ? 4.393 3.339 -6.778 1.00 97.81 214 MET A C 1
ATOM 1680 O O . MET A 1 214 ? 3.390 3.456 -7.488 1.00 97.81 214 MET A O 1
ATOM 1684 N N . ALA A 1 215 ? 4.821 2.139 -6.368 1.00 98.19 215 ALA A N 1
ATOM 1685 C CA . ALA A 1 215 ? 4.125 0.898 -6.712 1.00 98.19 215 ALA A CA 1
ATOM 1686 C C . ALA A 1 215 ? 2.702 0.854 -6.130 1.00 98.19 215 ALA A C 1
ATOM 1688 O O . ALA A 1 215 ? 1.761 0.433 -6.804 1.00 98.19 215 ALA A O 1
ATOM 1689 N N . MET A 1 216 ? 2.512 1.310 -4.892 1.00 98.25 216 MET A N 1
ATOM 1690 C CA . MET A 1 216 ? 1.191 1.374 -4.258 1.00 98.25 216 MET A CA 1
ATOM 1691 C C . MET A 1 216 ? 0.293 2.447 -4.892 1.00 98.25 216 MET A C 1
ATOM 1693 O O . MET A 1 216 ? -0.898 2.202 -5.104 1.00 98.25 216 MET A O 1
ATOM 1697 N N . ALA A 1 217 ? 0.856 3.586 -5.298 1.00 97.31 217 ALA A N 1
ATOM 1698 C CA . ALA A 1 217 ? 0.157 4.639 -6.030 1.00 97.31 217 ALA A CA 1
ATOM 1699 C C . ALA A 1 217 ? -0.379 4.124 -7.376 1.00 97.31 217 ALA A C 1
ATOM 1701 O O . ALA A 1 217 ? -1.544 4.356 -7.705 1.00 97.31 217 ALA A O 1
ATOM 1702 N N . LEU A 1 218 ? 0.408 3.317 -8.103 1.00 97.94 218 LEU A N 1
ATOM 1703 C CA . LEU A 1 218 ? -0.039 2.628 -9.324 1.00 97.94 218 LEU A CA 1
ATOM 1704 C C . LEU A 1 218 ? -1.254 1.709 -9.090 1.00 97.94 218 LEU A C 1
ATOM 1706 O O . LEU A 1 218 ? -2.047 1.474 -10.001 1.00 97.94 218 LEU A O 1
ATOM 1710 N N . LEU A 1 219 ? -1.435 1.200 -7.868 1.00 98.00 219 LEU A N 1
ATOM 1711 C CA . LEU A 1 219 ? -2.572 0.361 -7.467 1.00 98.00 219 LEU A CA 1
ATOM 1712 C C . LEU A 1 219 ? -3.775 1.174 -6.956 1.00 98.00 219 LEU A C 1
ATOM 1714 O O . LEU A 1 219 ? -4.799 0.587 -6.586 1.00 98.00 219 LEU A O 1
ATOM 1718 N N . GLY A 1 220 ? -3.684 2.505 -6.957 1.00 94.94 220 GLY A N 1
ATOM 1719 C CA . GLY A 1 220 ? -4.727 3.417 -6.493 1.00 94.94 220 GLY A CA 1
ATOM 1720 C C . GLY A 1 220 ? -4.710 3.683 -4.988 1.00 94.94 220 GLY A C 1
ATOM 1721 O O . GLY A 1 220 ? -5.755 4.057 -4.444 1.00 94.94 220 GLY A O 1
ATOM 1722 N N . ASP A 1 221 ? -3.573 3.462 -4.321 1.00 94.62 221 ASP A N 1
ATOM 1723 C CA . ASP A 1 221 ? -3.363 3.910 -2.944 1.00 94.62 221 ASP A CA 1
ATOM 1724 C C . ASP A 1 221 ? -3.361 5.452 -2.889 1.00 94.62 221 ASP A C 1
ATOM 1726 O O . ASP A 1 221 ? -2.638 6.098 -3.661 1.00 94.62 221 ASP A O 1
ATOM 1730 N N . PRO A 1 222 ? -4.213 6.067 -2.049 1.00 86.25 222 PRO A N 1
ATOM 1731 C CA . PRO A 1 222 ? -4.395 7.508 -2.025 1.00 86.25 222 PRO A CA 1
ATOM 1732 C C . PRO A 1 222 ? -3.131 8.199 -1.519 1.00 86.25 222 PRO A C 1
ATOM 1734 O O . PRO A 1 222 ? -2.761 8.062 -0.357 1.00 86.25 222 PRO A O 1
ATOM 1737 N N . GLN A 1 223 ? -2.533 9.025 -2.372 1.00 82.75 223 GLN A N 1
ATOM 1738 C CA . GLN A 1 223 ? -1.459 9.924 -1.966 1.00 82.75 223 GLN A CA 1
ATOM 1739 C C . GLN A 1 223 ? -2.079 11.095 -1.196 1.00 82.75 223 GLN A C 1
ATOM 1741 O O . GLN A 1 223 ? -2.807 11.916 -1.768 1.00 82.75 223 GLN A O 1
ATOM 1746 N N . LEU A 1 224 ? -1.881 11.101 0.124 1.00 71.88 224 LEU A N 1
ATOM 1747 C CA . LEU A 1 224 ? -2.440 12.101 1.029 1.00 71.88 224 LEU A CA 1
ATOM 1748 C C . LEU A 1 224 ? -1.464 13.265 1.167 1.00 71.88 224 LEU A C 1
ATOM 1750 O O . LEU A 1 224 ? -0.299 13.072 1.498 1.00 71.88 224 LEU A O 1
ATOM 1754 N N . VAL A 1 225 ? -1.963 14.478 0.965 1.00 70.62 225 VAL A N 1
ATOM 1755 C CA . VAL A 1 225 ? -1.219 15.714 1.207 1.00 70.62 225 VAL A CA 1
ATOM 1756 C C . VAL A 1 225 ? -1.975 16.587 2.203 1.00 70.62 225 VAL A C 1
ATOM 1758 O O . VAL A 1 225 ? -3.203 16.515 2.321 1.00 70.62 225 VAL A O 1
ATOM 1761 N N . HIS A 1 226 ? -1.242 17.429 2.927 1.00 62.38 226 HIS A N 1
ATOM 1762 C CA . HIS A 1 226 ? -1.855 18.491 3.721 1.00 62.38 226 HIS A CA 1
ATOM 1763 C C . HIS A 1 226 ? -2.376 19.594 2.801 1.00 62.38 226 HIS A C 1
ATOM 1765 O O . HIS A 1 226 ? -1.697 19.977 1.848 1.00 62.38 226 HIS A O 1
ATOM 1771 N N . GLU A 1 227 ? -3.560 20.126 3.109 1.00 59.09 227 GLU A N 1
ATOM 1772 C CA . GLU A 1 227 ? -4.205 21.194 2.333 1.00 59.09 227 GLU A CA 1
ATOM 1773 C C . GLU A 1 227 ? -3.286 22.419 2.155 1.00 59.09 227 GLU A C 1
ATOM 1775 O O . GLU A 1 227 ? -3.191 22.974 1.065 1.00 59.09 227 GLU A O 1
ATOM 1780 N N . GLU A 1 228 ? -2.497 22.762 3.177 1.00 61.16 228 GLU A N 1
ATOM 1781 C CA . GLU A 1 228 ? -1.516 23.860 3.137 1.00 61.16 228 GLU A CA 1
ATOM 1782 C C . GLU A 1 228 ? -0.393 23.652 2.101 1.00 61.16 228 GLU A C 1
ATOM 1784 O O . GLU A 1 228 ? 0.215 24.613 1.626 1.00 61.16 228 GLU A O 1
ATOM 1789 N N . ASN A 1 229 ? -0.124 22.401 1.723 1.00 60.81 229 ASN A N 1
ATOM 1790 C CA . ASN A 1 229 ? 0.856 22.051 0.696 1.00 60.81 229 ASN A CA 1
ATOM 1791 C C . ASN A 1 229 ? 0.217 21.866 -0.685 1.00 60.81 229 ASN A C 1
ATOM 1793 O O . ASN A 1 229 ? 0.944 21.836 -1.677 1.00 60.81 229 ASN A O 1
ATOM 1797 N N . LEU A 1 230 ? -1.115 21.790 -0.774 1.00 62.12 230 LEU A N 1
ATOM 1798 C CA . LEU A 1 230 ? -1.830 21.607 -2.038 1.00 62.12 230 LEU A CA 1
ATOM 1799 C C . LEU A 1 230 ? -1.525 22.754 -3.005 1.00 62.12 230 LEU A C 1
ATOM 1801 O O . LEU A 1 230 ? -1.194 22.529 -4.163 1.00 62.12 230 LEU A O 1
ATOM 1805 N N . ASP A 1 231 ? -1.542 23.983 -2.494 1.00 66.75 231 ASP A N 1
ATOM 1806 C CA . ASP A 1 231 ? -1.244 25.187 -3.264 1.00 66.75 231 ASP A CA 1
ATOM 1807 C C . ASP A 1 231 ? 0.193 25.214 -3.789 1.00 66.75 231 ASP A C 1
ATOM 1809 O O . ASP A 1 231 ? 0.424 25.687 -4.896 1.00 66.75 231 ASP A O 1
ATOM 1813 N N . LYS A 1 232 ? 1.163 24.687 -3.032 1.00 65.25 232 LYS A N 1
ATOM 1814 C CA . LYS A 1 232 ? 2.560 24.591 -3.486 1.00 65.25 232 LYS A CA 1
ATOM 1815 C C . LYS A 1 232 ? 2.706 23.555 -4.598 1.00 65.25 232 LYS A C 1
ATOM 1817 O O . LYS A 1 232 ? 3.372 23.826 -5.592 1.00 65.25 232 LYS A O 1
ATOM 1822 N N . VAL A 1 233 ? 2.043 22.407 -4.449 1.00 62.28 233 VAL A N 1
ATOM 1823 C CA . VAL A 1 233 ? 2.029 21.334 -5.455 1.00 62.28 233 VAL A CA 1
ATOM 1824 C C . VAL A 1 233 ? 1.354 21.801 -6.747 1.00 62.28 233 VAL A C 1
ATOM 1826 O O . VAL A 1 233 ? 1.831 21.489 -7.832 1.00 62.28 233 VAL A O 1
ATOM 1829 N N . LEU A 1 234 ? 0.274 22.582 -6.649 1.00 65.31 234 LEU A N 1
ATOM 1830 C CA . LEU A 1 234 ? -0.461 23.078 -7.815 1.00 65.31 234 LEU A CA 1
ATOM 1831 C C . LEU A 1 234 ? 0.194 24.301 -8.481 1.00 65.31 234 LEU A C 1
ATOM 1833 O O . LEU A 1 234 ? 0.104 24.436 -9.698 1.00 65.31 234 LEU A O 1
ATOM 1837 N N . LYS A 1 235 ? 0.839 25.199 -7.720 1.00 63.22 235 LYS A N 1
ATOM 1838 C CA . LYS A 1 235 ? 1.421 26.452 -8.250 1.00 63.22 235 LYS A CA 1
ATOM 1839 C C . LYS A 1 235 ? 2.854 26.310 -8.771 1.00 63.22 235 LYS A C 1
ATOM 1841 O O . LYS A 1 235 ? 3.288 27.167 -9.526 1.00 63.22 235 LYS A O 1
ATOM 1846 N N . GLY A 1 236 ? 3.573 25.237 -8.434 1.00 57.25 236 GLY A N 1
ATOM 1847 C CA . GLY A 1 236 ? 4.952 25.006 -8.893 1.00 57.25 236 GLY A CA 1
ATOM 1848 C C . GLY A 1 236 ? 5.127 24.656 -10.382 1.00 57.25 236 GLY A C 1
ATOM 1849 O O . GLY A 1 236 ? 6.249 24.390 -10.790 1.00 57.25 236 GLY A O 1
ATOM 1850 N N . LYS A 1 237 ? 4.055 24.630 -11.191 1.00 51.25 237 LYS A N 1
ATOM 1851 C CA . LYS A 1 237 ? 4.084 24.265 -12.626 1.00 51.25 237 LYS A CA 1
ATOM 1852 C C . LYS A 1 237 ? 3.856 25.458 -13.579 1.00 51.25 237 LYS A C 1
ATOM 1854 O O . LYS A 1 237 ? 3.375 25.263 -14.692 1.00 51.25 237 LYS A O 1
ATOM 1859 N N . GLY A 1 238 ? 4.119 26.686 -13.123 1.00 45.97 238 GLY A N 1
ATOM 1860 C CA . GLY A 1 238 ? 3.761 27.923 -13.832 1.00 45.97 238 GLY A CA 1
ATOM 1861 C C . GLY A 1 238 ? 4.901 28.766 -14.415 1.00 45.97 238 GLY A C 1
ATOM 1862 O O . GLY A 1 238 ? 4.582 29.844 -14.910 1.00 45.97 238 GLY A O 1
ATOM 1863 N N . ASP A 1 239 ? 6.159 28.312 -14.369 1.00 40.81 239 ASP A N 1
ATOM 1864 C CA . ASP A 1 239 ? 7.326 29.031 -14.918 1.00 40.81 239 ASP A CA 1
ATOM 1865 C C . ASP A 1 239 ? 8.020 28.235 -16.035 1.00 40.81 239 ASP A C 1
ATOM 1867 O O . ASP A 1 239 ? 8.230 27.012 -15.848 1.00 40.81 239 ASP A O 1
#

Foldseek 3Di:
DDDDDDDDDDDDDDDPDDPDDPDDDPPPDDDPDFLQNDWDFDDLLLLLCVLCVQWPDNDDSVRLSVLLVVQADLLQQDDVLDPPFAQDDPVLLVVLLVVLLVVLVVLVVCPCPRSLNVLLCRLVVPPDWDFPSVQLNVLSVQEDEDAPCPPVPPRNDQKAWDDPDPSGTHIYGHRPDGHDSSNSSNRSNLRSQAQRIFDPDPDGGHDDPVSSVSSSSSNNRTDIDRPVCVCVSVVVPDD

Sequence (239 aa):
MGRSDKPTKRTVGAAKGKPGKRKAVPPKKERPKEATDDPVALSDRHVAEALAESLPCDLTPQQIFCVMSHWAKPILKARIPGQAGRRPTKGMLEKAKQQVFRFLAREKSLGEDSKVVKAFQLATGEPSLRFDWDFAQQKTRHASLDRKREIDAWSECFAMTSGSSNLQSEIFVCGTKKLTQRALNSLLCHESLHNLARRMRPGNPFFAEDTEHMAMALLGDPQLVHEENLDKVLKGKGD

Secondary structure (DSSP, 8-state):
----------------------PPPPPPPPPPPPGGGSEEEPPHHHHHHHHHHHSSS---HHHHHHHHHHH--TTT---SS-TT-B---HHHHHHHHHHHHHHHHHHHHTGGG-HHHHHHHHHH--S--EE-HHHHHHHHHH-EEESS--STTTTS-SEEEESSSTTS-EEEEESSS-B-HHHHHHHHHHHHHTT-EE--SSS--PPPHHHHHHHHHHTT---EEEHHHHHHHHHTT--

Organism: NCBI:txid878477

pLDDT: mean 87.22, std 15.27, range [40.81, 98.69]